Protein 3F5D (pdb70)

Foldseek 3Di:
DFEEEEEAEAQWAPPQAPVQQVLACVDPPYHYFYEYCDQWHAHVVGDIDRHDYYQVGDDPDGAEYETGGDPLVDPDPSVCCVVVVCVVVVHQYEYEASRVVNCQLQLNQQEFEWEYADCVVCVPRPNRHHPHDHDPDQWDDGRRYIYGYPVCSPVSSLVSCCCVVDDNVVSVLPVPPDDVVSCVVPVD

Organism: Bacillus subtilis (strain 168) (NCBI:txid224308)

Radius of gyration: 16.34 Å; Cα contacts (8 Å, |Δi|>4): 369; chains: 1; bounding box: 40×41×41 Å

Solvent-accessible surface area: 9903 Å² total

B-factor: mean 30.41, std 8.9, range [12.96, 65.8]

Structure (mmCIF, N/CA/C/O backbone):
data_3F5D
#
_entry.id   3F5D
#
_cell.length_a   75.597
_cell.length_b   72.500
_cell.length_c   47.560
_cell.angle_alpha   90.00
_cell.angle_beta   124.41
_cell.angle_gamma   90.00
#
_symmetry.space_group_name_H-M   'C 1 2 1'
#
loop_
_entity.id
_entity.type
_entity.pdbx_description
1 polymer 'protein YdeA'
2 water water
#
loop_
_atom_site.group_PDB
_atom_site.id
_atom_site.type_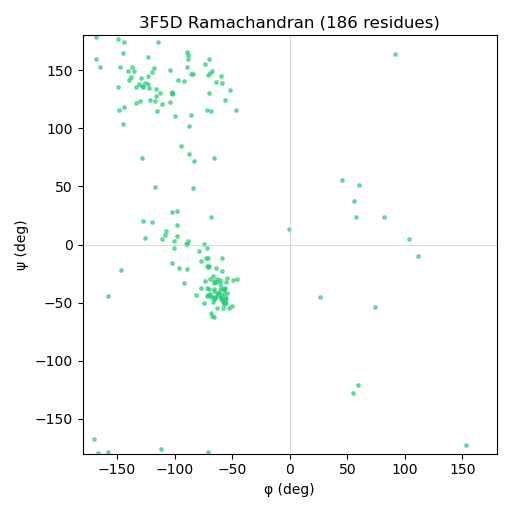symbol
_atom_site.label_atom_id
_atom_site.label_alt_id
_atom_site.label_comp_id
_atom_site.label_asym_id
_atom_site.label_entity_id
_atom_site.label_seq_id
_atom_site.pdbx_PDB_ins_code
_atom_site.Cartn_x
_atom_site.Cartn_y
_atom_site.Cartn_z
_atom_site.occupancy
_atom_site.B_iso_or_equiv
_atom_site.auth_seq_id
_atom_site.auth_comp_id
_atom_site.auth_asym_id
_atom_site.auth_atom_id
_atom_site.pdbx_PDB_model_num
ATOM 1 N N . LEU A 1 3 ? 15.295 18.538 19.338 1.00 42.22 3 LEU A N 1
ATOM 2 C CA . LEU A 1 3 ? 14.419 18.658 18.134 1.00 41.45 3 LEU A CA 1
ATOM 3 C C . LEU A 1 3 ? 15.260 18.461 16.877 1.00 40.33 3 LEU A C 1
ATOM 4 O O . LEU A 1 3 ? 16.373 18.977 16.758 1.00 41.01 3 LEU A O 1
ATOM 9 N N . LYS A 1 4 ? 14.711 17.699 15.946 1.00 37.63 4 LYS A N 1
ATOM 10 C CA . LYS A 1 4 ? 15.381 17.408 14.704 1.00 34.19 4 LYS A CA 1
ATOM 11 C C . LYS A 1 4 ? 14.530 17.917 13.539 1.00 33.05 4 LYS A C 1
ATOM 12 O O . LYS A 1 4 ? 13.299 17.942 13.622 1.00 31.36 4 LYS A O 1
ATOM 18 N N . LYS A 1 5 ? 15.185 18.335 12.462 1.00 31.36 5 LYS A N 1
ATOM 19 C CA . LYS A 1 5 ? 14.470 18.880 11.317 1.00 31.32 5 LYS A CA 1
ATOM 20 C C . LYS A 1 5 ? 14.595 18.091 10.028 1.00 29.90 5 LYS A C 1
ATOM 21 O O . LYS A 1 5 ? 15.689 17.695 9.630 1.00 30.69 5 LYS A O 1
ATOM 27 N N . ALA A 1 6 ? 13.462 17.885 9.367 1.00 27.76 6 ALA A N 1
ATOM 28 C CA . ALA A 1 6 ? 13.448 17.184 8.098 1.00 25.88 6 ALA A CA 1
ATOM 29 C C . ALA A 1 6 ? 12.952 18.169 7.048 1.00 24.54 6 ALA A C 1
ATOM 30 O O . ALA A 1 6 ? 11.878 18.751 7.189 1.00 25.40 6 ALA A O 1
ATOM 32 N N . LEU A 1 7 ? 13.752 18.372 6.011 1.00 24.35 7 LEU A N 1
ATOM 33 C CA . LEU A 1 7 ? 13.378 19.271 4.929 1.00 23.98 7 LEU A CA 1
ATOM 34 C C . LEU A 1 7 ? 12.952 18.460 3.708 1.00 23.22 7 LEU A C 1
ATOM 35 O O . LEU A 1 7 ? 13.718 17.631 3.214 1.00 21.03 7 LEU A O 1
ATOM 40 N N . PHE A 1 8 ? 11.725 18.694 3.236 1.00 22.59 8 PHE A N 1
ATOM 41 C CA . PHE A 1 8 ? 11.213 17.997 2.060 1.00 21.55 8 PHE A CA 1
ATOM 42 C C . PHE A 1 8 ? 11.337 18.902 0.847 1.00 20.91 8 PHE A C 1
ATOM 43 O O . PHE A 1 8 ? 10.646 19.922 0.732 1.00 21.49 8 PHE A O 1
ATOM 51 N N . LEU A 1 9 ? 12.230 18.527 -0.054 1.00 20.21 9 LEU A N 1
ATOM 52 C CA . LEU A 1 9 ? 12.466 19.293 -1.261 1.00 20.99 9 LEU A CA 1
ATOM 53 C C . LEU A 1 9 ? 11.466 18.866 -2.315 1.00 22.27 9 LEU A C 1
ATOM 54 O O . LEU A 1 9 ? 11.492 17.737 -2.805 1.00 21.15 9 LEU A O 1
ATOM 59 N N . ILE A 1 10 ? 10.559 19.777 -2.630 1.00 21.81 10 ILE A N 1
ATOM 60 C CA . ILE A 1 10 ? 9.532 19.543 -3.628 1.00 20.22 10 ILE A CA 1
ATOM 61 C C . ILE A 1 10 ? 9.636 20.618 -4.706 1.00 20.38 10 ILE A C 1
ATOM 62 O O . ILE A 1 10 ? 9.888 21.787 -4.409 1.00 21.47 10 ILE A O 1
ATOM 67 N N . LEU A 1 11 ? 9.486 20.197 -5.955 1.00 20.12 11 LEU A N 1
ATOM 68 C CA . LEU A 1 11 ? 9.523 21.095 -7.096 1.00 20.25 11 LEU A CA 1
ATOM 69 C C . LEU A 1 11 ? 8.127 21.064 -7.694 1.00 20.61 11 LEU A C 1
ATOM 70 O O . LEU A 1 11 ? 7.291 20.275 -7.264 1.00 20.55 11 LEU A O 1
ATOM 75 N N . ASP A 1 12 ? 7.871 21.905 -8.688 1.00 21.22 12 ASP A N 1
ATOM 76 C CA . ASP A 1 12 ? 6.547 21.950 -9.296 1.00 23.39 12 ASP A CA 1
ATOM 77 C C . ASP A 1 12 ? 6.169 20.594 -9.899 1.00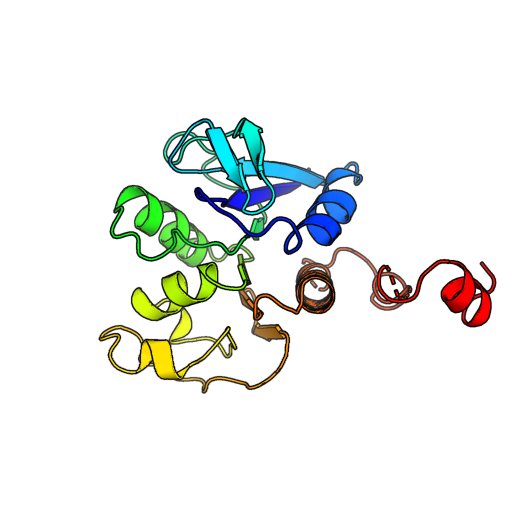 21.37 12 ASP A C 1
ATOM 78 O O . ASP A 1 12 ? 7.023 19.890 -10.417 1.00 21.96 12 ASP A O 1
ATOM 83 N N . GLN A 1 13 ? 4.889 20.241 -9.833 1.00 21.66 13 GLN A N 1
ATOM 84 C CA . GLN A 1 13 ? 4.394 18.952 -10.348 1.00 22.08 13 GLN A CA 1
ATOM 85 C C . GLN A 1 13 ? 5.075 17.784 -9.620 1.00 22.00 13 GLN A C 1
ATOM 86 O O . GLN A 1 13 ? 5.606 16.872 -10.245 1.00 22.46 13 GLN A O 1
ATOM 92 N N . TYR A 1 14 ? 5.048 17.822 -8.290 1.00 22.32 14 TYR A N 1
ATOM 93 C CA . TYR A 1 14 ? 5.668 16.783 -7.475 1.00 19.55 14 TYR A CA 1
ATOM 94 C C . TYR A 1 14 ? 4.668 15.664 -7.199 1.00 20.14 14 TYR A C 1
ATOM 95 O O . TYR A 1 14 ? 3.458 15.894 -7.187 1.00 17.24 14 TYR A O 1
ATOM 104 N N . ALA A 1 15 ? 5.178 14.454 -6.983 1.00 20.35 15 ALA A N 1
ATOM 105 C CA . ALA A 1 15 ? 4.324 13.300 -6.722 1.00 18.55 15 ALA A CA 1
ATOM 106 C C . ALA A 1 15 ? 3.692 13.364 -5.337 1.00 20.15 15 ALA A C 1
ATOM 107 O O . ALA A 1 15 ? 4.393 13.304 -4.313 1.00 19.85 15 ALA A O 1
ATOM 109 N N . ASP A 1 16 ? 2.364 13.466 -5.326 1.00 17.62 16 ASP A N 1
ATOM 110 C CA . ASP A 1 16 ? 1.565 13.557 -4.108 1.00 19.65 16 ASP A CA 1
ATOM 111 C C . ASP A 1 16 ? 1.779 12.401 -3.126 1.00 20.55 16 ASP A C 1
ATOM 112 O O . ASP A 1 16 ? 1.927 12.605 -1.919 1.00 20.72 16 ASP A O 1
ATOM 117 N N . TRP A 1 17 ? 1.783 11.187 -3.666 1.00 20.38 17 TRP A N 1
ATOM 118 C CA . TRP A 1 17 ? 1.878 9.959 -2.883 1.00 19.15 17 TRP A CA 1
ATOM 119 C C . TRP A 1 17 ? 3.218 9.520 -2.303 1.00 19.30 17 TRP A C 1
ATOM 120 O O . TRP A 1 17 ? 3.248 8.650 -1.433 1.00 20.11 17 TRP A O 1
ATOM 131 N N . GLU A 1 18 ? 4.316 10.101 -2.759 1.00 18.93 18 GLU A N 1
ATOM 132 C CA . GLU A 1 18 ? 5.612 9.632 -2.300 1.00 19.40 18 GLU A CA 1
ATOM 133 C C . GLU A 1 18 ? 6.066 9.911 -0.874 1.00 21.48 18 GLU A C 1
ATOM 134 O O . GLU A 1 18 ? 6.577 9.006 -0.220 1.00 20.61 18 GLU A O 1
ATOM 140 N N . GLY A 1 19 ? 5.863 11.125 -0.366 1.00 21.33 19 GLY A N 1
ATOM 141 C CA . GLY A 1 19 ? 6.327 11.408 0.983 1.00 18.95 19 GLY A CA 1
ATOM 142 C C . GLY A 1 19 ? 5.318 11.543 2.105 1.00 18.24 19 GLY A C 1
ATOM 143 O O . GLY A 1 19 ? 5.679 11.966 3.204 1.00 19.34 19 GLY A O 1
ATOM 144 N N . VAL A 1 20 ? 4.070 11.165 1.858 1.00 18.43 20 VAL A N 1
ATOM 145 C CA . VAL A 1 20 ? 3.022 11.303 2.864 1.00 18.15 20 VAL A CA 1
ATOM 146 C C . VAL A 1 20 ? 3.161 10.453 4.129 1.00 16.66 20 VAL A C 1
ATOM 147 O O . VAL A 1 20 ? 2.745 10.872 5.204 1.00 15.13 20 VAL A O 1
ATOM 151 N N . TYR A 1 21 ? 3.719 9.254 3.999 1.00 18.24 21 TYR A N 1
ATOM 152 C CA . TYR A 1 21 ? 3.872 8.387 5.157 1.00 19.80 21 TYR A CA 1
ATOM 153 C C . TYR A 1 21 ? 5.034 8.828 6.028 1.00 19.90 21 TYR A C 1
ATOM 154 O O . TYR A 1 21 ? 4.962 8.773 7.253 1.00 21.74 21 TYR A O 1
ATOM 163 N N . LEU A 1 22 ? 6.101 9.280 5.388 1.00 19.88 22 LEU A N 1
ATOM 164 C CA . LEU A 1 22 ? 7.266 9.735 6.127 1.00 20.46 22 LEU A CA 1
ATOM 165 C C . LEU A 1 22 ? 6.959 11.061 6.809 1.00 20.46 22 LEU A C 1
ATOM 166 O O . LEU A 1 22 ? 7.278 11.258 7.986 1.00 21.66 22 LEU A O 1
ATOM 171 N N . ALA A 1 23 ? 6.318 11.969 6.078 1.00 18.38 23 ALA A N 1
ATOM 172 C CA . ALA A 1 23 ? 5.993 13.274 6.639 1.00 17.30 23 ALA A CA 1
ATOM 173 C C . ALA A 1 23 ? 5.103 13.193 7.872 1.00 18.77 23 ALA A C 1
ATOM 174 O O . ALA A 1 23 ? 5.368 13.857 8.868 1.00 18.04 23 ALA A O 1
ATOM 176 N N . SER A 1 24 ? 4.047 12.387 7.820 1.00 19.56 24 SER A N 1
ATOM 177 C CA . SER A 1 24 ? 3.170 12.273 8.974 1.00 21.58 24 SER A CA 1
ATOM 178 C C . SER A 1 24 ? 3.854 11.563 10.144 1.00 23.01 24 SER A C 1
ATOM 179 O O . SER A 1 24 ? 3.720 11.993 11.281 1.00 22.00 24 SER A O 1
ATOM 182 N N . ALA A 1 25 ? 4.579 10.484 9.870 1.00 23.39 25 ALA A N 1
ATOM 183 C CA . ALA A 1 25 ? 5.271 9.754 10.928 1.00 23.13 25 ALA A CA 1
ATOM 184 C C . ALA A 1 25 ? 6.212 10.693 11.684 1.00 24.38 25 ALA A C 1
ATOM 185 O O . ALA A 1 25 ? 6.198 10.757 12.921 1.00 23.79 25 ALA A O 1
ATOM 187 N N . LEU A 1 26 ? 7.015 11.434 10.933 1.00 23.70 26 LEU A N 1
ATOM 188 C CA . LEU A 1 26 ? 7.964 12.364 11.523 1.00 24.41 26 LEU A CA 1
ATOM 189 C C . LEU A 1 26 ? 7.321 13.565 12.209 1.00 25.86 26 LEU A C 1
ATOM 190 O O . LEU A 1 26 ? 7.495 13.773 13.413 1.00 26.49 26 LEU A O 1
ATOM 195 N N . ASN A 1 27 ? 6.555 14.346 11.463 1.00 23.95 27 ASN A N 1
ATOM 196 C CA . ASN A 1 27 ? 5.971 15.537 12.050 1.00 26.09 27 ASN A CA 1
ATOM 197 C C . ASN A 1 27 ? 5.147 15.338 13.318 1.00 27.70 27 ASN A C 1
ATOM 198 O O . ASN A 1 27 ? 5.065 16.246 14.142 1.00 25.51 27 ASN A O 1
ATOM 203 N N . GLN A 1 28 ? 4.528 14.174 13.481 1.00 28.12 28 GLN A N 1
ATOM 204 C CA . GLN A 1 28 ? 3.736 13.937 14.680 1.00 30.52 28 GLN A CA 1
ATOM 205 C C . GLN A 1 28 ? 4.606 13.785 15.927 1.00 31.30 28 GLN A C 1
ATOM 206 O O . GLN A 1 28 ? 4.125 13.924 17.047 1.00 31.74 28 GLN A O 1
ATOM 212 N N . ARG A 1 29 ? 5.882 13.487 15.723 1.00 32.80 29 ARG A N 1
ATOM 213 C CA . ARG A 1 29 ? 6.828 13.342 16.824 1.00 35.31 29 ARG A CA 1
ATOM 214 C C . ARG A 1 29 ? 7.121 14.701 17.432 1.00 35.86 29 ARG A C 1
ATOM 215 O O . ARG A 1 29 ? 7.162 15.701 16.722 1.00 35.28 29 ARG A O 1
ATOM 223 N N . GLU A 1 30 ? 7.344 14.722 18.743 1.00 37.34 30 GLU A N 1
ATOM 224 C CA . GLU A 1 30 ? 7.655 15.953 19.459 1.00 37.03 30 GLU A CA 1
ATOM 225 C C . GLU A 1 30 ? 9.083 16.362 19.116 1.00 34.99 30 GLU A C 1
ATOM 226 O O . GLU A 1 30 ? 9.407 17.549 19.063 1.00 35.99 30 GLU A O 1
ATOM 232 N N . ASP A 1 31 ? 9.926 15.361 18.864 1.00 34.51 31 ASP A N 1
ATOM 233 C CA . ASP A 1 31 ? 11.338 15.572 18.543 1.00 32.58 31 ASP A CA 1
ATOM 234 C C . ASP A 1 31 ? 11.650 15.777 17.053 1.00 30.98 31 ASP A C 1
ATOM 235 O O . ASP A 1 31 ? 12.816 15.903 16.684 1.00 29.44 31 ASP A O 1
ATOM 240 N N . TRP A 1 32 ? 10.624 15.801 16.203 1.00 27.88 32 TRP A N 1
ATOM 241 C CA . TRP A 1 32 ? 10.838 16.013 14.772 1.00 28.05 32 TRP A CA 1
ATOM 242 C C . TRP A 1 32 ? 9.955 17.099 14.200 1.00 27.66 32 TRP A C 1
ATOM 243 O O . TRP A 1 32 ? 8.792 17.242 14.582 1.00 26.88 32 TRP A O 1
ATOM 254 N N . SER A 1 33 ? 10.518 17.852 13.261 1.00 26.41 33 SER A N 1
ATOM 255 C CA . SER A 1 33 ? 9.788 18.908 12.577 1.00 26.58 33 SER A CA 1
ATOM 256 C C . SER A 1 33 ? 9.944 18.705 11.080 1.00 24.63 33 SER A C 1
ATOM 257 O O . SER A 1 33 ? 11.035 18.411 10.599 1.00 23.58 33 SER A O 1
ATOM 260 N N . VAL A 1 34 ? 8.849 18.862 10.350 1.00 22.64 34 VAL A N 1
ATOM 261 C CA . VAL A 1 34 ? 8.877 18.718 8.908 1.00 21.93 34 VAL A CA 1
ATOM 262 C C . VAL A 1 34 ? 8.610 20.070 8.257 1.00 21.26 34 VAL A C 1
ATOM 263 O O . VAL A 1 34 ? 7.665 20.757 8.611 1.00 20.13 34 VAL A O 1
ATOM 267 N N . HIS A 1 35 ? 9.466 20.442 7.313 1.00 22.83 35 HIS A N 1
ATOM 268 C CA . HIS A 1 35 ? 9.320 21.699 6.588 1.00 25.12 35 HIS A CA 1
ATOM 269 C C . HIS A 1 35 ? 9.591 21.430 5.121 1.00 23.86 35 HIS A C 1
ATOM 270 O O . HIS A 1 35 ? 10.327 20.502 4.779 1.00 24.02 35 HIS A O 1
ATOM 277 N N . THR A 1 36 ? 8.994 22.242 4.257 1.00 23.53 36 THR A N 1
ATOM 278 C CA . THR A 1 36 ? 9.192 22.092 2.823 1.00 22.25 36 THR A CA 1
ATOM 279 C C . THR A 1 36 ? 10.135 23.170 2.294 1.00 22.94 36 THR A C 1
ATOM 280 O O . THR A 1 36 ? 10.200 24.276 2.831 1.00 25.37 36 THR A O 1
ATOM 284 N N . VAL A 1 37 ? 10.869 22.834 1.242 1.00 22.51 37 VAL A N 1
ATOM 285 C CA . VAL A 1 37 ? 11.815 23.753 0.634 1.00 22.84 37 VAL A CA 1
ATOM 286 C C . VAL A 1 37 ? 11.711 23.587 -0.879 1.00 24.04 37 VAL A C 1
ATOM 287 O O . VAL A 1 37 ? 11.522 22.481 -1.385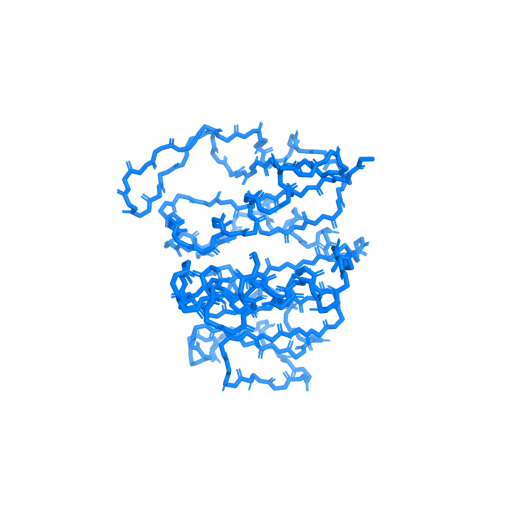 1.00 23.93 37 VAL A O 1
ATOM 291 N N . SER A 1 38 ? 11.806 24.692 -1.602 1.00 23.66 38 SER A N 1
ATOM 292 C CA . SER A 1 38 ? 11.689 24.639 -3.047 1.00 24.28 38 SER A CA 1
ATOM 293 C C . SER A 1 38 ? 12.344 25.864 -3.665 1.00 24.34 38 SER A C 1
ATOM 294 O O . SER A 1 38 ? 12.914 26.695 -2.958 1.00 20.97 38 SER A O 1
ATOM 297 N N . LEU A 1 39 ? 12.282 25.960 -4.989 1.00 26.59 39 LEU A N 1
ATOM 298 C CA . LEU A 1 39 ? 12.844 27.107 -5.695 1.00 26.05 39 LEU A CA 1
ATOM 299 C C . LEU A 1 39 ? 11.752 28.178 -5.789 1.00 27.43 39 LEU A C 1
ATOM 300 O O . LEU A 1 39 ? 12.036 29.364 -5.969 1.00 29.28 39 LEU A O 1
ATOM 305 N N . ASP A 1 40 ? 10.501 27.745 -5.649 1.00 26.78 40 ASP A N 1
ATOM 306 C CA . ASP A 1 40 ? 9.353 28.632 -5.725 1.00 27.00 40 ASP A CA 1
ATOM 307 C C . ASP A 1 40 ? 8.578 28.645 -4.413 1.00 26.62 40 ASP A C 1
ATOM 308 O O . ASP A 1 40 ? 8.577 27.663 -3.685 1.00 26.87 40 ASP A O 1
ATOM 313 N N . PRO A 1 41 ? 7.892 29.761 -4.106 1.00 27.29 41 PRO A N 1
ATOM 314 C CA . PRO A 1 41 ? 7.109 29.877 -2.869 1.00 26.65 41 PRO A CA 1
ATOM 315 C C . PRO A 1 41 ? 5.827 29.039 -2.872 1.00 26.08 41 PRO A C 1
ATOM 316 O O . PRO A 1 41 ? 5.253 28.774 -1.820 1.00 24.37 41 PRO A O 1
ATOM 320 N N . ILE A 1 42 ? 5.386 28.632 -4.058 1.00 26.28 42 ILE A N 1
ATOM 321 C CA . ILE A 1 42 ? 4.175 27.833 -4.202 1.00 26.65 42 ILE A CA 1
ATOM 322 C C . ILE A 1 42 ? 4.328 26.813 -5.331 1.00 27.02 42 ILE A C 1
ATOM 323 O O . ILE A 1 42 ? 4.543 27.178 -6.490 1.00 27.55 42 ILE A O 1
ATOM 328 N N . VAL A 1 43 ? 4.245 25.530 -4.993 1.00 25.83 43 VAL A N 1
ATOM 329 C CA . VAL A 1 43 ? 4.367 24.498 -6.012 1.00 25.59 43 VAL A CA 1
ATOM 330 C C . VAL A 1 43 ? 3.157 23.594 -6.031 1.00 23.46 43 VAL A C 1
ATOM 331 O O . VAL A 1 43 ? 2.554 23.311 -4.995 1.00 22.50 43 VAL A O 1
ATOM 335 N N . SER A 1 44 ? 2.806 23.152 -7.231 1.00 22.13 44 SER A N 1
ATOM 336 C CA . SER A 1 44 ? 1.662 22.287 -7.419 1.00 22.45 44 SER A CA 1
ATOM 337 C C . SER A 1 44 ? 2.080 20.834 -7.483 1.00 21.83 44 SER A C 1
ATOM 338 O O . SER A 1 44 ? 3.131 20.499 -8.033 1.00 22.65 44 SER A O 1
ATOM 341 N N . SER A 1 45 ? 1.258 19.978 -6.892 1.00 21.58 45 SER A N 1
ATOM 342 C CA . SER A 1 45 ? 1.510 18.550 -6.913 1.00 21.64 45 SER A CA 1
ATOM 343 C C . SER A 1 45 ? 0.838 18.074 -8.190 1.00 20.63 45 SER A C 1
ATOM 344 O O . SER A 1 45 ? 0.003 18.783 -8.756 1.00 18.76 45 SER A O 1
ATOM 347 N N . ILE A 1 46 ? 1.194 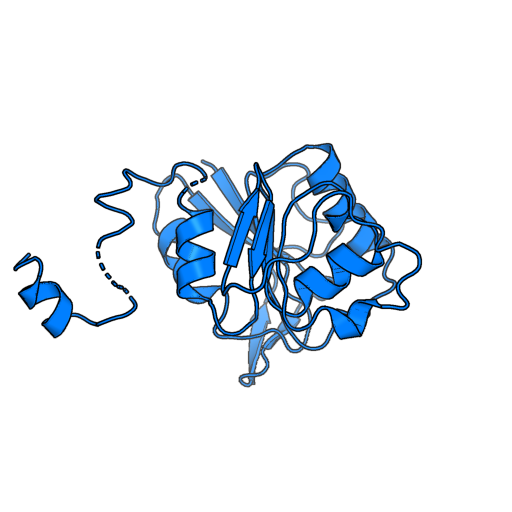16.878 -8.637 1.00 20.94 46 ILE A N 1
ATOM 348 C CA . ILE A 1 46 ? 0.603 16.306 -9.840 1.00 20.62 46 ILE A CA 1
ATOM 349 C C . ILE A 1 46 ? -0.898 16.165 -9.615 1.00 21.35 46 ILE A C 1
ATOM 350 O O . ILE A 1 46 ? -1.696 16.271 -10.550 1.00 21.21 46 ILE A O 1
ATOM 355 N N . GLY A 1 47 ? -1.266 15.945 -8.354 1.00 20.38 47 GLY A N 1
ATOM 356 C CA . GLY A 1 47 ? -2.656 15.778 -7.977 1.00 19.56 47 GLY A CA 1
ATOM 357 C C . GLY A 1 47 ? -3.501 17.040 -8.001 1.00 20.70 47 GLY A C 1
ATOM 358 O O . GLY A 1 47 ? -4.718 16.965 -7.893 1.00 19.77 47 GLY A O 1
ATOM 359 N N . GLY A 1 48 ? -2.865 18.199 -8.134 1.00 21.82 48 GLY A N 1
ATOM 360 C CA . GLY A 1 48 ? -3.616 19.444 -8.185 1.00 22.11 48 GLY A CA 1
ATOM 361 C C . GLY A 1 48 ? -3.582 20.259 -6.907 1.00 24.15 48 GLY A C 1
ATOM 362 O O . GLY A 1 48 ? -4.261 21.283 -6.800 1.00 20.65 48 GLY A O 1
ATOM 363 N N . PHE A 1 49 ? -2.805 19.811 -5.925 1.00 22.71 49 PHE A N 1
ATOM 364 C CA . PHE A 1 49 ? -2.712 20.553 -4.675 1.00 24.60 49 PHE A CA 1
ATOM 365 C C . PHE A 1 49 ? -1.643 21.626 -4.801 1.00 23.68 49 PHE A C 1
ATOM 366 O O . PHE A 1 49 ? -0.649 21.440 -5.491 1.00 25.68 49 PHE A O 1
ATOM 374 N N . LYS A 1 50 ? -1.855 22.754 -4.138 1.00 25.28 50 LYS A N 1
ATOM 375 C CA . LYS A 1 50 ? -0.879 23.832 -4.167 1.00 24.40 50 LYS A CA 1
ATOM 376 C C . LYS A 1 50 ? -0.286 23.914 -2.771 1.00 24.16 50 LYS A C 1
ATOM 377 O O . LYS A 1 50 ? -1.008 24.101 -1.790 1.00 23.98 50 LYS A O 1
ATOM 383 N N . THR A 1 51 ? 1.027 23.743 -2.685 1.00 24.07 51 THR A N 1
ATOM 384 C CA . THR A 1 51 ? 1.716 23.785 -1.404 1.00 24.77 51 THR A CA 1
ATOM 385 C C . THR A 1 51 ? 2.434 25.114 -1.189 1.00 25.41 51 THR A C 1
ATOM 386 O O . THR A 1 51 ? 3.171 25.579 -2.056 1.00 26.63 51 THR A O 1
ATOM 390 N N . SER A 1 52 ? 2.196 25.727 -0.034 1.00 25.74 52 SER A N 1
ATOM 391 C CA . SER A 1 52 ? 2.844 26.983 0.319 1.00 24.90 52 SER A CA 1
ATOM 392 C C . SER A 1 52 ? 4.154 26.569 0.990 1.00 24.77 52 SER A C 1
ATOM 393 O O . SER A 1 52 ? 4.163 26.155 2.143 1.00 25.03 52 SER A O 1
ATOM 396 N N . VAL A 1 53 ? 5.253 26.669 0.253 1.00 24.63 53 VAL A N 1
ATOM 397 C CA . VAL A 1 53 ? 6.566 26.266 0.740 1.00 25.57 53 VAL A CA 1
ATOM 398 C C . VAL A 1 53 ? 7.089 27.075 1.936 1.00 25.57 53 VAL A C 1
ATOM 399 O O . VAL A 1 53 ? 6.914 28.288 2.007 1.00 21.39 53 VAL A O 1
ATOM 403 N N . ASP A 1 54 ? 7.723 26.390 2.885 1.00 28.09 54 ASP A N 1
ATOM 404 C CA . ASP A 1 54 ? 8.268 27.061 4.068 1.00 27.89 54 ASP A CA 1
ATOM 405 C C . ASP A 1 54 ? 9.540 27.840 3.743 1.00 27.60 54 ASP A C 1
ATOM 406 O O . ASP A 1 54 ? 9.653 29.016 4.080 1.00 30.06 54 ASP A O 1
ATOM 411 N N . TYR A 1 55 ? 10.484 27.188 3.074 1.00 27.33 55 TYR A N 1
ATOM 412 C CA . TYR A 1 55 ? 11.757 27.814 2.730 1.00 27.74 55 TYR A CA 1
ATOM 413 C C . TYR A 1 55 ? 12.084 27.840 1.231 1.00 28.98 55 TYR A C 1
ATOM 414 O O . TYR A 1 55 ? 11.913 26.844 0.537 1.00 28.39 55 TYR A O 1
ATOM 423 N N . ILE A 1 56 ? 12.552 28.983 0.739 1.00 28.31 56 ILE A N 1
ATOM 424 C CA . ILE A 1 56 ? 12.973 29.086 -0.653 1.00 30.40 56 ILE A CA 1
ATOM 425 C C . ILE A 1 56 ? 14.460 28.762 -0.549 1.00 30.83 56 ILE A C 1
ATOM 426 O O . ILE A 1 56 ? 15.113 29.175 0.414 1.00 31.27 56 ILE A O 1
ATOM 431 N N . ILE A 1 57 ? 14.997 28.017 -1.509 1.00 31.75 57 ILE A N 1
ATOM 432 C CA . ILE A 1 57 ? 16.408 27.659 -1.457 1.00 33.17 57 ILE A CA 1
ATOM 433 C C . ILE A 1 57 ? 17.255 28.924 -1.359 1.00 35.13 57 ILE A C 1
ATOM 434 O O . ILE A 1 57 ? 17.155 29.824 -2.192 1.00 36.18 57 ILE A O 1
ATOM 439 N N . GLY A 1 58 ? 18.080 28.980 -0.321 1.00 35.11 58 GLY A N 1
ATOM 440 C CA . GLY A 1 58 ? 18.913 30.142 -0.082 1.00 34.93 58 GLY A CA 1
ATOM 441 C C . GLY A 1 58 ? 18.413 30.830 1.175 1.00 34.67 58 GLY A C 1
ATOM 442 O O . GLY A 1 58 ? 19.060 31.735 1.711 1.00 35.50 58 GLY A O 1
ATOM 443 N N . LEU A 1 59 ? 17.250 30.383 1.646 1.00 32.90 59 LEU A N 1
ATOM 444 C CA . LEU A 1 59 ? 16.620 30.930 2.838 1.00 31.47 59 LEU A CA 1
ATOM 445 C C . LEU A 1 59 ? 16.296 29.844 3.864 1.00 31.67 59 LEU A C 1
ATOM 446 O O . LEU A 1 59 ? 15.666 30.118 4.887 1.00 31.08 59 LEU A O 1
ATOM 451 N N . GLU A 1 60 ? 16.718 28.613 3.590 1.00 32.73 60 GLU A N 1
ATOM 452 C CA . GLU A 1 60 ? 16.458 27.503 4.505 1.00 34.20 60 GLU A CA 1
ATOM 453 C C . GLU A 1 60 ? 17.578 27.390 5.540 1.00 35.00 60 GLU A C 1
ATOM 454 O O . GLU A 1 60 ? 18.675 27.900 5.330 1.00 33.94 60 GLU A O 1
ATOM 460 N N . PRO A 1 61 ? 17.310 26.730 6.676 1.00 36.83 61 PRO A N 1
ATOM 461 C CA . PRO A 1 61 ? 18.355 26.595 7.697 1.00 38.29 61 PRO A CA 1
ATOM 462 C C . PRO A 1 61 ? 19.595 25.889 7.163 1.00 38.47 61 PRO A C 1
ATOM 463 O O . PRO A 1 61 ? 19.500 24.915 6.418 1.00 38.25 61 PRO A O 1
ATOM 467 N N . ALA A 1 62 ? 20.758 26.403 7.548 1.00 39.38 62 ALA A N 1
ATOM 468 C CA . ALA A 1 62 ? 22.037 25.859 7.112 1.00 40.97 62 ALA A CA 1
ATOM 469 C C . ALA A 1 62 ? 22.192 24.386 7.458 1.00 40.19 62 ALA A C 1
ATOM 470 O O . ALA A 1 62 ? 22.760 23.618 6.681 1.00 41.67 62 ALA A O 1
ATOM 472 N N . ASN A 1 63 ? 21.701 23.987 8.624 1.00 38.50 63 ASN A N 1
ATOM 473 C CA . ASN A 1 63 ? 21.808 22.590 9.014 1.00 38.69 63 ASN A CA 1
ATOM 474 C C . ASN A 1 63 ? 20.522 22.003 9.573 1.00 36.41 63 ASN A C 1
ATOM 475 O O . ASN A 1 63 ? 19.824 22.612 10.383 1.00 36.63 63 ASN A O 1
ATOM 480 N N . PHE A 1 64 ? 20.223 20.802 9.100 1.00 33.77 64 PHE A N 1
ATOM 481 C CA . PHE A 1 64 ? 19.037 20.066 9.486 1.00 30.32 64 PHE A CA 1
ATOM 482 C C . PHE A 1 64 ? 19.433 18.597 9.525 1.00 28.61 64 PHE A C 1
ATOM 483 O O . PHE A 1 64 ? 20.545 18.240 9.141 1.00 28.23 64 PHE A O 1
ATOM 491 N N . ASN A 1 65 ? 18.522 17.747 9.968 1.00 27.66 65 ASN A N 1
ATOM 492 C CA . ASN A 1 65 ? 18.814 16.332 10.140 1.00 26.44 65 ASN A CA 1
ATOM 493 C C . ASN A 1 65 ? 18.446 15.361 9.029 1.00 24.32 65 ASN A C 1
ATOM 494 O O . ASN A 1 65 ? 18.987 14.258 8.971 1.00 23.98 65 ASN A O 1
ATOM 499 N N . LEU A 1 66 ? 17.533 15.757 8.153 1.00 21.68 66 LEU A N 1
ATOM 500 C CA . LEU A 1 66 ? 17.131 14.888 7.056 1.00 21.74 66 LEU A CA 1
ATOM 501 C C . LEU A 1 66 ? 16.722 15.675 5.819 1.00 19.80 66 LEU A C 1
ATOM 502 O O . LEU A 1 66 ? 16.002 16.670 5.918 1.00 20.61 66 LEU A O 1
ATOM 507 N N . LEU A 1 67 ? 17.197 15.229 4.661 1.00 21.15 67 LEU A N 1
ATOM 508 C CA . LEU A 1 67 ? 16.835 15.855 3.393 1.00 21.01 67 LEU A CA 1
ATOM 509 C C . LEU A 1 67 ? 16.051 14.835 2.578 1.00 20.38 67 LEU A C 1
ATOM 510 O O . LEU A 1 67 ? 16.589 13.807 2.182 1.00 20.18 67 LEU A O 1
ATOM 515 N N . VAL A 1 68 ? 14.781 15.134 2.333 1.00 20.11 68 VAL A N 1
ATOM 516 C CA . VAL A 1 68 ? 13.925 14.257 1.560 1.00 19.83 68 VAL A CA 1
ATOM 517 C C . VAL A 1 68 ? 13.599 14.950 0.239 1.00 20.83 68 VAL A C 1
ATOM 518 O O . VAL A 1 68 ? 12.917 15.974 0.210 1.00 22.48 68 VAL A O 1
ATOM 530 N N . ILE A 1 70 ? 11.611 14.674 -2.926 1.00 21.35 70 ILE A N 1
ATOM 531 C CA . ILE A 1 70 ? 10.509 13.937 -3.521 1.00 21.56 70 ILE A CA 1
ATOM 532 C C . ILE A 1 70 ? 10.441 14.095 -5.034 1.00 22.09 70 ILE A C 1
ATOM 533 O O . ILE A 1 70 ? 10.899 15.093 -5.587 1.00 20.64 70 ILE A O 1
ATOM 538 N N . GLY A 1 71 ? 9.880 13.082 -5.689 1.00 21.44 71 GLY A N 1
ATOM 539 C CA . GLY A 1 71 ? 9.780 13.069 -7.137 1.00 23.79 71 GLY A CA 1
ATOM 540 C C . GLY A 1 71 ? 8.795 14.030 -7.771 1.00 24.48 71 GLY A C 1
ATOM 541 O O . GLY A 1 71 ? 8.134 14.812 -7.085 1.00 23.62 71 GLY A O 1
ATOM 542 N N . GLY A 1 72 ? 8.713 13.956 -9.097 1.00 23.72 72 GLY A N 1
ATOM 543 C CA . GLY A 1 72 ? 7.836 14.822 -9.863 1.00 26.21 72 GLY A CA 1
ATOM 544 C C . GLY A 1 72 ? 8.376 15.011 -11.273 1.00 26.79 72 GLY A C 1
ATOM 545 O O . GLY A 1 72 ? 9.366 14.386 -11.658 1.00 26.49 72 GLY A O 1
ATOM 546 N N . ASP A 1 73 ? 7.747 15.902 -12.031 1.00 28.94 73 ASP A N 1
ATOM 547 C CA . ASP A 1 73 ? 8.141 16.153 -13.408 1.00 30.50 73 ASP A CA 1
ATOM 548 C C . ASP A 1 73 ? 9.046 17.357 -13.656 1.00 31.96 73 ASP A C 1
ATOM 549 O O . ASP A 1 73 ? 9.171 17.798 -14.800 1.00 35.29 73 ASP A O 1
ATOM 554 N N . SER A 1 74 ? 9.689 17.887 -12.619 1.00 30.06 74 SER A N 1
ATOM 555 C CA . SER A 1 74 ? 10.545 19.063 -12.802 1.00 28.68 74 SER A CA 1
ATOM 556 C C . SER A 1 74 ? 12.013 18.876 -12.439 1.00 28.89 74 SER A C 1
ATOM 557 O O . SER A 1 74 ? 12.729 19.860 -12.232 1.00 30.30 74 SER A O 1
ATOM 560 N N . TRP A 1 75 ? 12.481 17.635 -12.375 1.00 28.31 75 TRP A N 1
ATOM 561 C CA . TRP A 1 75 ? 13.860 17.422 -11.987 1.00 28.49 75 TRP A CA 1
ATOM 562 C C . TRP A 1 75 ? 14.948 17.647 -13.028 1.00 30.85 75 TRP A C 1
ATOM 563 O O . TRP A 1 75 ? 16.127 17.577 -12.702 1.00 30.79 75 TRP A O 1
ATOM 574 N N . SER A 1 76 ? 14.567 17.918 -14.274 1.00 33.73 76 SER A N 1
ATOM 575 C CA . SER A 1 76 ? 15.557 18.218 -15.306 1.00 35.06 76 SER A CA 1
ATOM 576 C C . SER A 1 76 ? 15.821 19.700 -15.064 1.00 38.27 76 SER A C 1
ATOM 577 O O . SER A 1 76 ? 15.388 20.553 -15.844 1.00 38.21 76 SER A O 1
ATOM 580 N N . ASN A 1 77 ? 16.512 19.999 -13.965 1.00 40.49 77 ASN A N 1
ATOM 581 C CA . ASN A 1 77 ? 16.808 21.377 -13.580 1.00 42.73 77 ASN A CA 1
ATOM 582 C C . ASN A 1 77 ? 18.304 21.669 -13.465 1.00 42.90 77 ASN A C 1
ATOM 583 O O . ASN A 1 77 ? 19.019 20.997 -12.721 1.00 42.11 77 ASN A O 1
ATOM 588 N N . ASP A 1 78 ? 18.761 22.683 -14.196 1.00 42.29 78 ASP A N 1
ATOM 589 C CA . ASP A 1 78 ? 20.165 23.082 -14.195 1.00 41.64 78 ASP A CA 1
ATOM 590 C C . ASP A 1 78 ? 20.412 24.109 -13.087 1.00 40.29 78 ASP A C 1
ATOM 591 O O . ASP A 1 78 ? 21.532 24.587 -12.906 1.00 40.55 78 ASP A O 1
ATOM 596 N N . ASN A 1 79 ? 19.360 24.444 -12.349 1.00 38.25 79 ASN A N 1
ATOM 597 C CA . ASN A 1 79 ? 19.455 25.436 -11.286 1.00 38.67 79 ASN A CA 1
ATOM 598 C C . ASN A 1 79 ? 20.667 25.239 -10.375 1.00 37.80 79 ASN A C 1
ATOM 599 O O . ASN A 1 79 ? 20.776 24.240 -9.666 1.00 39.33 79 ASN A O 1
ATOM 604 N N . LYS A 1 80 ? 21.571 26.211 -10.389 1.00 37.81 80 LYS A N 1
ATOM 605 C CA . LYS A 1 80 ? 22.790 26.145 -9.584 1.00 38.39 80 LYS A CA 1
ATOM 606 C C . LYS A 1 80 ? 22.504 26.263 -8.084 1.00 36.88 80 LYS A C 1
ATOM 607 O O . LYS A 1 80 ? 23.244 25.716 -7.261 1.00 35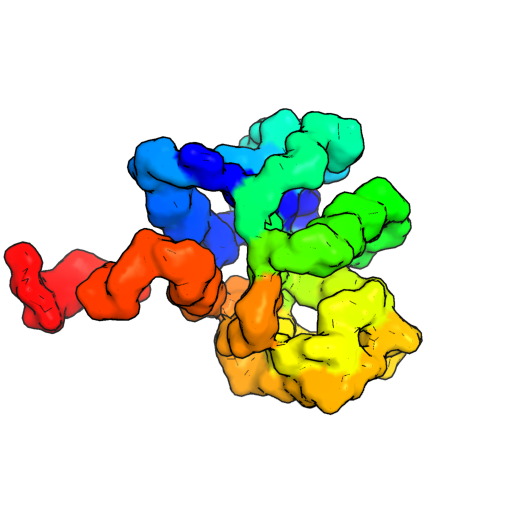.41 80 LYS A O 1
ATOM 613 N N . LYS A 1 81 ? 21.439 26.976 -7.728 1.00 35.25 81 LYS A N 1
ATOM 614 C CA . LYS A 1 81 ? 21.080 27.117 -6.320 1.00 35.26 81 LYS A CA 1
ATOM 615 C C . LYS A 1 81 ? 20.681 25.737 -5.797 1.00 32.87 81 LYS A C 1
ATOM 616 O O . LYS A 1 81 ? 21.121 25.310 -4.731 1.00 30.21 81 LYS A O 1
ATOM 622 N N . LEU A 1 82 ? 19.850 25.051 -6.575 1.00 30.89 82 LEU A N 1
ATOM 623 C CA . LEU A 1 82 ? 19.369 23.713 -6.250 1.00 30.54 82 LEU A CA 1
ATOM 624 C C . LEU A 1 82 ? 20.541 22.746 -6.061 1.00 30.89 82 LEU A C 1
ATOM 625 O O . LEU A 1 82 ? 20.626 22.050 -5.050 1.00 31.30 82 LEU A O 1
ATOM 630 N N . LEU A 1 83 ? 21.445 22.706 -7.034 1.00 31.19 83 LEU A N 1
ATOM 631 C CA . LEU A 1 83 ? 22.604 21.823 -6.949 1.00 31.75 83 LEU A CA 1
ATOM 632 C C . LEU A 1 83 ? 23.432 22.103 -5.699 1.00 32.71 83 LEU A C 1
ATOM 633 O O . LEU A 1 83 ? 23.786 21.178 -4.965 1.00 33.99 83 LEU A O 1
ATOM 638 N N . HIS A 1 84 ? 23.751 23.373 -5.460 1.00 31.85 84 HIS A N 1
ATOM 639 C CA . HIS A 1 84 ? 24.534 23.727 -4.285 1.00 31.61 84 HIS A CA 1
ATOM 640 C C . HIS A 1 84 ? 23.841 23.229 -3.029 1.00 30.12 84 HIS A C 1
ATOM 641 O O . HIS A 1 84 ? 24.469 22.615 -2.170 1.00 29.72 84 HIS A O 1
ATOM 648 N N . PHE A 1 85 ? 22.547 23.504 -2.922 1.00 30.02 85 PHE A N 1
ATOM 649 C CA . PHE A 1 85 ? 21.778 23.073 -1.762 1.00 30.09 85 PHE A CA 1
ATOM 650 C C . PHE A 1 85 ? 21.914 21.578 -1.490 1.00 30.92 85 PHE A C 1
ATOM 651 O O . PHE A 1 85 ? 22.278 21.172 -0.384 1.00 28.52 85 PHE A O 1
ATOM 659 N N . VAL A 1 86 ? 21.622 20.757 -2.496 1.00 30.86 86 VAL A N 1
ATOM 660 C CA . VAL A 1 86 ? 21.698 19.311 -2.314 1.00 31.52 86 VAL A CA 1
ATOM 661 C C . VAL A 1 86 ? 23.117 18.821 -2.095 1.00 31.85 86 VAL A C 1
ATOM 662 O O . VAL A 1 86 ? 23.384 18.060 -1.163 1.00 31.24 86 VAL A O 1
ATOM 666 N N . LYS A 1 87 ? 24.020 19.256 -2.966 1.00 32.27 87 LYS A N 1
ATOM 667 C CA . LYS A 1 87 ? 25.417 18.855 -2.904 1.00 33.51 87 LYS A CA 1
ATOM 668 C C . LYS A 1 87 ? 26.014 19.187 -1.542 1.00 33.45 87 LYS A C 1
ATOM 669 O O . LYS A 1 87 ? 26.824 18.426 -1.013 1.00 35.47 87 LYS A O 1
ATOM 675 N N . THR A 1 88 ? 25.612 20.318 -0.970 1.00 32.20 88 THR A N 1
ATOM 676 C CA . THR A 1 88 ? 26.103 20.716 0.343 1.00 32.40 88 THR A CA 1
ATOM 677 C C . THR A 1 88 ? 25.611 19.718 1.393 1.00 32.94 88 THR A C 1
ATOM 678 O O . THR A 1 88 ? 26.339 19.371 2.322 1.00 33.46 88 THR A O 1
ATOM 682 N N . ALA A 1 89 ? 24.373 19.257 1.243 1.00 32.48 89 ALA A N 1
ATOM 683 C CA . ALA A 1 89 ? 23.816 18.285 2.172 1.00 32.78 89 ALA A CA 1
ATOM 684 C C . ALA A 1 89 ? 24.665 17.015 2.149 1.00 33.48 89 ALA A C 1
ATOM 685 O O . ALA A 1 89 ? 24.907 16.399 3.184 1.00 32.58 89 ALA A O 1
ATOM 687 N N . PHE A 1 90 ? 25.115 16.621 0.964 1.00 33.44 90 PHE A N 1
ATOM 688 C CA . PHE A 1 90 ? 25.951 15.436 0.840 1.00 36.97 90 PHE A CA 1
ATOM 689 C C . PHE A 1 90 ? 27.281 15.652 1.563 1.00 39.13 90 PHE A C 1
ATOM 690 O O . PHE A 1 90 ? 27.748 14.778 2.295 1.00 39.34 90 PHE A O 1
ATOM 698 N N . GLN A 1 91 ? 27.882 16.823 1.361 1.00 40.54 91 GLN A N 1
ATOM 699 C CA . GLN A 1 91 ? 29.161 17.141 1.989 1.00 42.41 91 GLN A CA 1
ATOM 700 C C . GLN A 1 91 ? 29.074 17.091 3.512 1.00 41.85 91 GLN A C 1
ATOM 701 O O . GLN A 1 91 ? 29.966 16.562 4.174 1.00 42.78 91 GLN A O 1
ATOM 707 N N . LYS A 1 92 ? 28.005 17.656 4.062 1.00 41.52 92 LYS A N 1
ATOM 708 C CA . LYS A 1 92 ? 27.799 17.661 5.505 1.00 41.11 92 LYS A CA 1
ATOM 709 C C . LYS A 1 92 ? 27.440 16.252 5.965 1.00 40.49 92 LYS A C 1
ATOM 710 O O . LYS A 1 92 ? 27.277 15.997 7.155 1.00 41.02 92 LYS A O 1
ATOM 716 N N . ASN A 1 93 ? 27.322 15.340 5.006 1.00 40.18 93 ASN A N 1
ATOM 717 C CA . ASN A 1 93 ? 26.980 13.948 5.282 1.00 39.88 93 ASN A CA 1
ATOM 718 C C . ASN A 1 93 ? 25.674 13.756 6.056 1.00 38.55 93 ASN A C 1
ATOM 719 O O . ASN A 1 93 ? 25.568 12.880 6.909 1.00 38.61 93 ASN A O 1
ATOM 724 N N . ILE A 1 94 ? 24.667 14.570 5.766 1.00 36.56 94 ILE A N 1
ATOM 725 C CA . ILE A 1 94 ? 23.400 14.408 6.460 1.00 35.82 94 ILE A CA 1
ATOM 726 C C . ILE A 1 94 ? 22.583 13.323 5.758 1.00 33.83 94 ILE A C 1
ATOM 727 O O . ILE A 1 94 ? 22.682 13.147 4.544 1.00 34.68 94 ILE A O 1
ATOM 732 N N . PRO A 1 95 ? 21.785 12.561 6.521 1.00 31.71 95 PRO A N 1
ATOM 733 C CA . PRO A 1 95 ? 20.974 11.508 5.907 1.00 30.19 95 PRO A CA 1
ATOM 734 C C . PRO A 1 95 ? 20.159 12.088 4.752 1.00 29.64 95 PRO A C 1
ATOM 735 O O . PRO A 1 95 ? 19.531 13.134 4.886 1.00 29.65 95 PRO A O 1
ATOM 739 N N . ILE A 1 96 ? 20.177 11.409 3.616 1.00 27.96 96 ILE A N 1
ATOM 740 C CA . ILE A 1 96 ? 19.446 11.872 2.450 1.00 25.46 96 ILE A CA 1
ATOM 741 C C . ILE A 1 96 ? 18.621 10.749 1.848 1.00 24.34 96 ILE A C 1
ATOM 742 O O . ILE A 1 96 ? 19.088 9.617 1.732 1.00 22.26 96 ILE A O 1
ATOM 747 N N . ALA A 1 97 ? 17.393 11.077 1.455 1.00 24.08 97 ALA A N 1
ATOM 748 C CA . ALA A 1 97 ? 16.491 10.105 0.857 1.00 21.47 97 ALA A CA 1
ATOM 749 C C . ALA A 1 97 ? 15.924 10.695 -0.429 1.00 20.40 97 ALA A C 1
ATOM 750 O O . ALA A 1 97 ? 15.344 11.775 -0.406 1.00 22.43 97 ALA A O 1
ATOM 752 N N . ALA A 1 98 ? 16.097 9.997 -1.549 1.00 18.37 98 ALA A N 1
ATOM 753 C CA . ALA A 1 98 ? 15.594 10.496 -2.832 1.00 18.16 98 ALA A CA 1
ATOM 754 C C . ALA A 1 98 ? 14.693 9.474 -3.506 1.00 18.65 98 ALA A C 1
ATOM 755 O O . ALA A 1 98 ? 14.978 8.274 -3.492 1.00 18.68 98 ALA A O 1
ATOM 757 N N . ILE A 1 99 ? 13.601 9.949 -4.096 1.00 19.23 99 ILE A N 1
ATOM 758 C CA . ILE A 1 99 ? 12.673 9.054 -4.769 1.00 19.02 99 ILE A CA 1
ATOM 759 C C . ILE A 1 99 ? 12.198 9.571 -6.139 1.00 21.61 99 ILE A C 1
ATOM 760 O O . ILE A 1 99 ? 12.108 10.777 -6.372 1.00 21.78 99 ILE A O 1
ATOM 765 N N . CYS A 1 100 ? 11.906 8.642 -7.045 1.00 23.03 100 CYS A N 1
ATOM 766 C CA . CYS A 1 100 ? 11.411 8.994 -8.372 1.00 24.72 100 CYS A CA 1
ATOM 767 C C . CYS A 1 100 ? 12.330 9.971 -9.120 1.00 22.77 100 CYS A C 1
ATOM 768 O O . CYS A 1 100 ? 13.528 9.735 -9.247 1.00 23.25 100 CYS A O 1
ATOM 771 N N . GLY A 1 101 ? 11.768 11.071 -9.615 1.00 22.62 101 GLY A N 1
ATOM 772 C CA . GLY A 1 101 ? 12.568 12.048 -10.338 1.00 21.83 101 GLY A CA 1
ATOM 773 C C . GLY A 1 101 ? 13.765 12.591 -9.575 1.00 21.60 101 GLY A C 1
ATOM 774 O O . GLY A 1 101 ? 14.788 12.927 -10.165 1.00 23.21 101 GLY A O 1
ATOM 775 N N . ALA A 1 102 ? 13.652 12.694 -8.261 1.00 21.65 102 ALA A N 1
ATOM 776 C CA . ALA A 1 102 ? 14.765 13.206 -7.477 1.00 22.38 102 ALA A CA 1
ATOM 777 C C . ALA A 1 102 ? 16.043 12.415 -7.748 1.00 23.66 102 ALA A C 1
ATOM 778 O O . ALA A 1 102 ? 17.126 12.988 -7.882 1.00 23.21 102 ALA A O 1
ATOM 780 N N . VAL A 1 103 ? 15.932 11.099 -7.847 1.00 22.42 103 VAL A N 1
ATOM 781 C CA . VAL A 1 103 ? 17.124 10.297 -8.085 1.00 23.17 103 VAL A CA 1
ATOM 782 C C . VAL A 1 103 ? 17.738 10.580 -9.458 1.00 24.09 103 VAL A C 1
ATOM 783 O O . VAL A 1 103 ? 18.954 10.511 -9.613 1.00 22.25 103 VAL A O 1
ATOM 787 N N . ASP A 1 104 ? 16.916 10.918 -10.450 1.00 24.39 104 ASP A N 1
ATOM 788 C CA . ASP A 1 104 ? 17.464 11.229 -11.775 1.00 24.36 104 ASP A CA 1
ATOM 789 C C . ASP A 1 104 ? 18.419 12.413 -11.615 1.00 24.85 104 ASP A C 1
ATOM 790 O O . ASP A 1 104 ? 19.466 12.490 -12.264 1.00 25.60 104 ASP A O 1
ATOM 795 N N . PHE A 1 105 ? 18.046 13.331 -10.730 1.00 24.27 105 PHE A N 1
ATOM 796 C CA . PHE A 1 105 ? 18.851 14.510 -10.455 1.00 24.36 105 PHE A CA 1
ATOM 797 C C . PHE A 1 105 ? 20.173 14.080 -9.835 1.00 24.85 105 PHE A C 1
ATOM 798 O O . PHE A 1 105 ? 21.235 14.557 -10.222 1.00 25.46 105 PHE A O 1
ATOM 806 N N . LEU A 1 106 ? 20.098 13.176 -8.863 1.00 24.51 106 LEU A N 1
ATOM 807 C CA . LEU A 1 106 ? 21.299 12.690 -8.194 1.00 24.82 106 LEU A CA 1
ATOM 808 C C . LEU A 1 106 ? 22.256 12.025 -9.180 1.00 25.15 106 LEU A C 1
ATOM 809 O O . LEU A 1 106 ? 23.456 12.291 -9.169 1.00 24.46 106 LEU A O 1
ATOM 814 N N . ALA A 1 107 ? 21.709 11.165 -10.033 1.00 24.47 107 ALA A N 1
ATOM 815 C CA . ALA A 1 107 ? 22.500 10.454 -11.029 1.00 26.41 107 ALA A CA 1
ATOM 816 C C . ALA A 1 107 ? 23.243 11.381 -11.987 1.00 26.80 107 ALA A C 1
ATOM 817 O O . ALA A 1 107 ? 24.446 11.208 -12.226 1.00 26.08 107 ALA A O 1
ATOM 819 N N . LYS A 1 108 ? 22.526 12.364 -12.528 1.00 26.80 108 LYS A N 1
ATOM 820 C CA . LYS A 1 108 ? 23.101 13.301 -13.495 1.00 29.12 108 LYS A CA 1
ATOM 821 C C . LYS A 1 108 ? 24.178 14.211 -12.919 1.00 30.29 108 LYS A C 1
ATOM 822 O O . LYS A 1 108 ? 25.061 14.667 -13.643 1.00 29.97 108 LYS A O 1
ATOM 828 N N . ASN A 1 109 ? 24.104 14.478 -11.621 1.00 29.37 109 ASN A N 1
ATOM 829 C CA . ASN A 1 109 ? 25.083 15.341 -10.993 1.00 30.73 109 ASN A CA 1
ATOM 830 C C . ASN A 1 109 ? 26.133 14.573 -10.203 1.00 30.62 109 ASN A C 1
ATOM 831 O O . ASN A 1 109 ? 26.707 15.091 -9.248 1.00 30.89 109 ASN A O 1
ATOM 836 N N . GLY A 1 110 ? 26.374 13.336 -10.630 1.00 30.74 110 GLY A N 1
ATOM 837 C CA . GLY A 1 110 ? 27.379 12.480 -10.020 1.00 30.15 110 GLY A CA 1
ATOM 838 C C . GLY A 1 110 ? 27.267 12.173 -8.542 1.00 30.62 110 GLY A C 1
ATOM 839 O O . GLY A 1 110 ? 28.263 11.821 -7.910 1.00 33.67 110 GLY A O 1
ATOM 840 N N . LEU A 1 111 ? 26.065 12.277 -7.988 1.00 30.54 111 LEU A N 1
ATOM 841 C CA . LEU A 1 111 ? 25.862 12.015 -6.570 1.00 28.87 111 LEU A CA 1
ATOM 842 C C . LEU A 1 111 ? 25.534 10.564 -6.221 1.00 28.28 111 LEU A C 1
ATOM 843 O O . LEU A 1 111 ? 25.334 10.239 -5.049 1.00 28.34 111 LEU A O 1
ATOM 848 N N . LEU A 1 112 ? 25.485 9.694 -7.227 1.00 27.43 112 LEU A N 1
ATOM 849 C CA . LEU A 1 112 ? 25.190 8.278 -6.999 1.00 28.32 112 LEU A CA 1
ATOM 850 C C . LEU A 1 112 ? 26.408 7.410 -7.269 1.00 29.71 112 LEU A C 1
ATOM 851 O O . LEU A 1 112 ? 26.323 6.184 -7.220 1.00 30.70 112 LEU A O 1
ATOM 856 N N . ASN A 1 113 ? 27.539 8.043 -7.555 1.00 29.87 113 ASN A N 1
ATOM 857 C CA . ASN A 1 113 ? 28.745 7.298 -7.894 1.00 31.39 113 ASN A CA 1
ATOM 858 C C . ASN A 1 113 ? 29.442 6.528 -6.780 1.00 32.68 113 ASN A C 1
ATOM 859 O O . ASN A 1 113 ? 30.306 5.703 -7.063 1.00 34.59 113 ASN A O 1
ATOM 864 N N . ASN A 1 114 ? 29.062 6.764 -5.529 1.00 32.94 114 ASN A N 1
ATOM 865 C CA . ASN A 1 114 ? 29.702 6.074 -4.417 1.00 33.00 114 ASN A CA 1
ATOM 866 C C . ASN A 1 114 ? 28.751 5.374 -3.463 1.00 32.34 114 ASN A C 1
ATOM 867 O O . ASN A 1 114 ? 29.109 5.072 -2.325 1.00 33.02 114 ASN A O 1
ATOM 872 N N . HIS A 1 115 ? 27.541 5.107 -3.927 1.00 29.87 115 HIS A N 1
ATOM 873 C CA . HIS A 1 115 ? 26.548 4.444 -3.100 1.00 28.70 115 HIS A CA 1
ATOM 874 C C . HIS A 1 115 ? 25.765 3.456 -3.938 1.00 28.26 115 HIS A C 1
ATOM 875 O O . HIS A 1 115 ? 25.590 3.658 -5.142 1.00 29.70 115 HIS A O 1
ATOM 882 N N . SER A 1 116 ? 25.304 2.377 -3.318 1.00 26.35 116 SER A N 1
ATOM 883 C CA . SER A 1 116 ? 24.470 1.436 -4.049 1.00 26.66 116 SER A CA 1
ATOM 884 C C . SER A 1 116 ? 23.158 2.201 -4.142 1.00 25.27 116 SER A C 1
ATOM 885 O O . SER A 1 116 ? 22.875 3.055 -3.300 1.00 25.24 116 SER A O 1
ATOM 888 N N . HIS A 1 117 ? 22.345 1.896 -5.141 1.00 25.15 117 HIS A N 1
ATOM 889 C CA . HIS A 1 117 ? 21.112 2.644 -5.324 1.00 24.81 117 HIS A CA 1
ATOM 890 C C . HIS A 1 117 ? 20.181 1.991 -6.326 1.00 24.51 117 HIS A C 1
ATOM 891 O O . HIS A 1 117 ? 20.487 0.967 -6.928 1.00 24.39 117 HIS A O 1
ATOM 898 N N . THR A 1 118 ? 19.036 2.632 -6.501 1.00 24.40 118 THR A N 1
ATOM 899 C CA . THR A 1 118 ? 18.039 2.202 -7.450 1.00 23.19 118 THR A CA 1
ATOM 900 C C . THR A 1 118 ? 17.379 3.500 -7.874 1.00 23.52 118 THR A C 1
ATOM 901 O O . THR A 1 118 ? 17.722 4.571 -7.371 1.00 23.18 118 THR A O 1
ATOM 905 N N . GLY A 1 119 ? 16.449 3.402 -8.810 1.00 24.19 119 GLY A N 1
ATOM 906 C CA . GLY A 1 119 ? 15.756 4.577 -9.296 1.00 23.62 119 GLY A CA 1
ATOM 907 C C . GLY A 1 119 ? 14.619 4.089 -10.152 1.00 22.74 119 GLY A C 1
ATOM 908 O O . GLY A 1 119 ? 14.295 2.910 -10.118 1.00 21.74 119 GLY A O 1
ATOM 909 N N . ASN A 1 120 ? 14.006 4.983 -10.918 1.00 25.14 120 ASN A N 1
ATOM 910 C CA . ASN A 1 120 ? 12.901 4.586 -11.776 1.00 26.65 120 ASN A CA 1
ATOM 911 C C . ASN A 1 120 ? 13.379 3.656 -12.900 1.00 27.15 120 ASN A C 1
ATOM 912 O O . ASN A 1 120 ? 12.947 2.509 -12.976 1.00 26.58 120 ASN A O 1
ATOM 917 N N . PHE A 1 121 ? 14.275 4.147 -13.756 1.00 28.34 121 PHE A N 1
ATOM 918 C CA . PHE A 1 121 ? 14.789 3.367 -14.889 1.00 29.64 121 PHE A CA 1
ATOM 919 C C . PHE A 1 121 ? 16.233 3.773 -15.179 1.00 29.93 121 PHE A C 1
ATOM 920 O O . PHE A 1 121 ? 16.497 4.922 -15.574 1.00 29.08 121 PHE A O 1
ATOM 928 N N . VAL A 1 122 ? 17.168 2.843 -15.005 1.00 26.20 122 VAL A N 1
ATOM 929 C CA . VAL A 1 122 ? 18.563 3.172 -15.233 1.00 25.52 122 VAL A CA 1
ATOM 930 C C . VAL A 1 122 ? 18.900 3.568 -16.673 1.00 27.00 122 VAL A C 1
ATOM 931 O O . VAL A 1 122 ? 19.812 4.366 -16.892 1.00 24.30 122 VAL A O 1
ATOM 935 N N . TYR A 1 123 ? 18.165 3.045 -17.652 1.00 28.28 123 TYR A N 1
ATOM 936 C CA . TYR A 1 123 ? 18.450 3.389 -19.046 1.00 30.76 123 TYR A CA 1
ATOM 937 C C . TYR A 1 123 ? 18.358 4.876 -19.340 1.00 31.44 123 TYR A C 1
ATOM 938 O O . TYR A 1 123 ? 18.964 5.367 -20.295 1.00 32.66 123 TYR A O 1
ATOM 947 N N . LEU A 1 124 ? 17.609 5.599 -18.518 1.00 29.30 124 LEU A N 1
ATOM 948 C CA . LEU A 1 124 ? 17.453 7.030 -18.716 1.00 28.90 124 LEU A CA 1
ATOM 949 C C . LEU A 1 124 ? 18.746 7.763 -18.399 1.00 28.93 124 LEU A C 1
ATOM 950 O O . LEU A 1 124 ? 18.932 8.897 -18.833 1.00 28.05 124 LEU A O 1
ATOM 955 N N . TRP A 1 125 ? 19.644 7.117 -17.655 1.00 27.58 125 TRP A N 1
ATOM 956 C CA . TRP A 1 125 ? 20.904 7.761 -17.280 1.00 27.97 125 TRP A CA 1
ATOM 957 C C . TRP A 1 125 ? 22.095 7.345 -18.126 1.00 28.41 125 TRP A C 1
ATOM 958 O O . TRP A 1 125 ? 23.193 7.868 -17.941 1.00 28.26 125 TRP A O 1
ATOM 969 N N . LYS A 1 126 ? 21.880 6.410 -19.047 1.00 29.19 126 LYS A N 1
ATOM 970 C CA . LYS A 1 126 ? 22.958 5.893 -19.889 1.00 30.68 126 LYS A CA 1
ATOM 971 C C . LYS A 1 126 ? 23.905 6.921 -20.509 1.00 32.22 126 LYS A C 1
ATOM 972 O O . LYS A 1 126 ? 25.082 6.621 -20.741 1.00 32.52 126 LYS A O 1
ATOM 978 N N . ASP A 1 127 ? 23.418 8.127 -20.780 1.00 32.39 127 ASP A N 1
ATOM 979 C CA . ASP A 1 127 ? 24.282 9.133 -21.389 1.00 33.77 127 ASP A CA 1
ATOM 980 C C . ASP A 1 127 ? 24.689 10.264 -20.449 1.00 34.55 127 ASP A C 1
ATOM 981 O O . ASP A 1 127 ? 25.287 11.253 -20.871 1.00 33.71 127 ASP A O 1
ATOM 986 N N . TYR A 1 128 ? 24.363 10.104 -19.171 1.00 34.88 128 TYR A N 1
ATOM 987 C CA . TYR A 1 128 ? 24.725 11.082 -18.159 1.00 34.14 128 TYR A CA 1
ATOM 988 C C . TYR A 1 128 ? 26.240 11.015 -18.008 1.00 34.81 128 TYR A C 1
ATOM 989 O O . TYR A 1 128 ? 26.780 10.000 -17.565 1.00 32.52 128 TYR A O 1
ATOM 998 N N . LYS A 1 129 ? 26.934 12.086 -18.369 1.00 36.26 129 LYS A N 1
ATOM 999 C CA . LYS A 1 129 ? 28.386 12.080 -18.253 1.00 37.35 129 LYS A CA 1
ATOM 1000 C C . LYS A 1 129 ? 28.862 11.955 -16.803 1.00 37.66 129 LYS A C 1
ATOM 1001 O O . LYS A 1 129 ? 30.004 11.570 -16.560 1.00 36.94 129 LYS A O 1
ATOM 1007 N N . GLN A 1 130 ? 27.993 12.274 -15.844 1.00 36.84 130 GLN A N 1
ATOM 1008 C CA . GLN A 1 130 ? 28.369 12.193 -14.433 1.00 35.81 130 GLN A CA 1
ATOM 1009 C C . GLN A 1 130 ? 27.881 10.941 -13.704 1.00 35.72 130 GLN A C 1
ATOM 1010 O O . GLN A 1 130 ? 28.093 10.793 -12.499 1.00 36.93 130 GLN A O 1
ATOM 1016 N N . TYR A 1 131 ? 27.227 10.039 -14.426 1.00 33.64 131 TYR A N 1
ATOM 1017 C CA . TYR A 1 131 ? 26.758 8.809 -13.806 1.00 34.11 131 TYR A CA 1
ATOM 1018 C C . TYR A 1 131 ? 27.793 7.724 -14.031 1.00 34.96 131 TYR A C 1
ATOM 1019 O O . TYR A 1 131 ? 27.707 6.953 -14.984 1.00 34.77 131 TYR A O 1
ATOM 1028 N N . LYS A 1 132 ? 28.784 7.683 -13.154 1.00 36.47 132 LYS A N 1
ATOM 1029 C CA . LYS A 1 132 ? 29.841 6.684 -13.234 1.00 37.87 132 LYS A CA 1
ATOM 1030 C C . LYS A 1 132 ? 29.929 6.030 -11.869 1.00 36.31 132 LYS A C 1
ATOM 1031 O O . LYS A 1 132 ? 30.859 6.274 -11.110 1.00 37.03 132 LYS A O 1
ATOM 1037 N N . PRO A 1 133 ? 28.956 5.169 -11.548 1.00 35.97 133 PRO A N 1
ATOM 1038 C CA . PRO A 1 133 ? 28.894 4.471 -10.266 1.00 35.39 133 PRO A CA 1
ATOM 1039 C C . PRO A 1 133 ? 29.966 3.416 -10.028 1.00 36.40 133 PRO A C 1
ATOM 1040 O O . PRO A 1 133 ? 30.435 2.763 -10.958 1.00 36.21 133 PRO A O 1
ATOM 1044 N N . ILE A 1 134 ? 30.359 3.272 -8.768 1.00 38.45 134 ILE A N 1
ATOM 1045 C CA . ILE A 1 134 ? 31.328 2.257 -8.385 1.00 39.61 134 ILE A CA 1
ATOM 1046 C C . ILE A 1 134 ? 30.429 1.079 -8.024 1.00 39.44 134 ILE A C 1
ATOM 1047 O O . ILE A 1 134 ? 30.769 -0.081 -8.249 1.00 39.87 134 ILE A O 1
ATOM 1052 N N . SER A 1 135 ? 29.259 1.412 -7.483 1.00 39.61 135 SER A N 1
ATOM 1053 C CA . SER A 1 135 ? 28.258 0.432 -7.080 1.00 40.79 135 SER A CA 1
ATOM 1054 C C . SER A 1 135 ? 27.161 0.386 -8.144 1.00 41.69 135 SER A C 1
ATOM 1055 O O . SER A 1 135 ? 26.634 1.425 -8.551 1.00 43.06 135 SER A O 1
ATOM 1058 N N . SER A 1 136 ? 26.809 -0.816 -8.586 1.00 40.79 136 SER A N 1
ATOM 1059 C CA . SER A 1 136 ? 25.795 -0.983 -9.625 1.00 39.21 136 SER A CA 1
ATOM 1060 C C . SER A 1 136 ? 24.358 -0.650 -9.200 1.00 36.80 136 SER A C 1
ATOM 1061 O O . SER A 1 136 ? 24.031 -0.623 -8.011 1.00 35.12 136 SER A O 1
ATOM 1064 N N . PHE A 1 137 ? 23.515 -0.393 -10.199 1.00 34.43 137 PHE A N 1
ATOM 1065 C CA . PHE A 1 137 ? 22.095 -0.069 -10.010 1.00 32.11 137 PHE A CA 1
ATOM 1066 C C . PHE A 1 137 ? 21.361 -1.329 -9.535 1.00 30.08 137 PHE A C 1
ATOM 1067 O O . PHE A 1 137 ? 21.504 -2.386 -10.130 1.00 31.44 137 PHE A O 1
ATOM 1075 N N . VAL A 1 138 ? 20.578 -1.224 -8.469 1.00 28.12 138 VAL A N 1
ATOM 1076 C CA . VAL A 1 138 ? 19.851 -2.386 -7.969 1.00 26.51 138 VAL A CA 1
ATOM 1077 C C . VAL A 1 138 ? 18.382 -2.341 -8.370 1.00 25.32 138 VAL A C 1
ATOM 1078 O O . VAL A 1 138 ? 17.711 -1.330 -8.182 1.00 24.24 138 VAL A O 1
ATOM 1082 N N . GLU A 1 139 ? 17.885 -3.444 -8.919 1.00 24.62 139 GLU A N 1
ATOM 1083 C CA . GLU A 1 139 ? 16.487 -3.520 -9.339 1.00 24.09 139 GLU A CA 1
ATOM 1084 C C . GLU A 1 139 ? 15.560 -3.961 -8.207 1.00 25.01 139 GLU A C 1
ATOM 1085 O O . GLU A 1 139 ? 15.143 -5.120 -8.143 1.00 23.74 139 GLU A O 1
ATOM 1091 N N . LYS A 1 140 ? 15.260 -3.025 -7.310 1.00 24.33 140 LYS A N 1
ATOM 1092 C CA . LYS A 1 140 ? 14.350 -3.256 -6.194 1.00 24.93 140 LYS A CA 1
ATOM 1093 C C . LYS A 1 140 ? 13.590 -1.958 -5.958 1.00 23.91 140 LYS A C 1
ATOM 1094 O O . LYS A 1 140 ? 13.985 -0.903 -6.455 1.00 24.52 140 LYS A O 1
ATOM 1100 N N . GLN A 1 141 ? 12.505 -2.040 -5.196 1.00 21.40 141 GLN A N 1
ATOM 1101 C CA . GLN A 1 141 ? 11.681 -0.878 -4.897 1.00 20.91 141 GLN A CA 1
ATOM 1102 C C . GLN A 1 141 ? 12.485 0.247 -4.263 1.00 21.47 141 GLN A C 1
ATOM 1103 O O . GLN A 1 141 ? 12.382 1.397 -4.671 1.00 19.69 141 GLN A O 1
ATOM 1109 N N . ALA A 1 142 ? 13.277 -0.089 -3.249 1.00 22.33 142 ALA A N 1
ATOM 1110 C CA . ALA A 1 142 ? 14.075 0.910 -2.552 1.00 21.86 142 ALA A CA 1
ATOM 1111 C C . ALA A 1 142 ? 15.373 0.293 -2.064 1.00 23.29 142 ALA A C 1
ATOM 1112 O O . ALA A 1 142 ? 15.452 -0.905 -1.807 1.00 22.07 142 ALA A O 1
ATOM 1114 N N . VAL A 1 143 ? 16.382 1.138 -1.933 1.00 24.67 143 VAL A N 1
ATOM 1115 C CA . VAL A 1 143 ? 17.695 0.719 -1.510 1.00 26.54 143 VAL A CA 1
ATOM 1116 C C . VAL A 1 143 ? 18.283 1.709 -0.517 1.00 28.33 143 VAL A C 1
ATOM 1117 O O . VAL A 1 143 ? 18.053 2.914 -0.623 1.00 27.94 143 VAL A O 1
ATOM 1121 N N . ARG A 1 144 ? 19.022 1.188 0.459 1.00 28.38 144 ARG A N 1
ATOM 1122 C CA . ARG A 1 144 ? 19.697 2.028 1.434 1.00 28.07 144 ARG A CA 1
ATOM 1123 C C . ARG A 1 144 ? 21.161 1.636 1.477 1.00 28.22 144 ARG A C 1
ATOM 1124 O O . ARG A 1 144 ? 21.504 0.452 1.495 1.00 28.18 144 ARG A O 1
ATOM 1132 N N . ASP A 1 145 ? 22.018 2.645 1.482 1.00 28.29 145 ASP A N 1
ATOM 1133 C CA . ASP A 1 145 ? 23.452 2.438 1.555 1.00 29.36 145 ASP A CA 1
ATOM 1134 C C . ASP A 1 145 ? 23.964 3.592 2.390 1.00 30.13 145 ASP A C 1
ATOM 1135 O O . ASP A 1 145 ? 24.038 4.726 1.920 1.00 28.18 145 ASP A O 1
ATOM 1140 N N . LYS A 1 146 ? 24.283 3.298 3.645 1.00 30.15 146 LYS A N 1
ATOM 1141 C CA . LYS A 1 146 ? 24.766 4.312 4.563 1.00 30.53 146 LYS A CA 1
ATOM 1142 C C . LYS A 1 146 ? 23.734 5.417 4.726 1.00 29.61 146 LYS A C 1
ATOM 1143 O O . LYS A 1 146 ? 22.608 5.147 5.136 1.00 29.23 146 LYS A O 1
ATOM 1149 N N . ASN A 1 147 ? 24.105 6.654 4.410 1.00 28.40 147 ASN A N 1
ATOM 1150 C CA . ASN A 1 147 ? 23.179 7.764 4.567 1.00 28.49 147 ASN A CA 1
ATOM 1151 C C . ASN A 1 147 ? 22.441 8.201 3.308 1.00 27.05 147 ASN A C 1
ATOM 1152 O O . ASN A 1 147 ? 22.065 9.366 3.171 1.00 25.56 147 ASN A O 1
ATOM 1157 N N . LEU A 1 148 ? 22.228 7.258 2.399 1.00 24.83 148 LE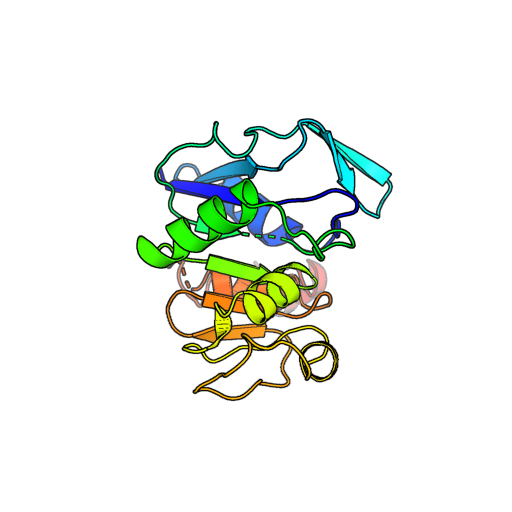U A N 1
ATOM 1158 C CA . LEU A 1 148 ? 21.491 7.539 1.180 1.00 24.10 148 LEU A CA 1
ATOM 1159 C C . LEU A 1 148 ? 20.447 6.455 0.908 1.00 23.40 148 LEU A C 1
ATOM 1160 O O . LEU A 1 148 ? 20.780 5.278 0.813 1.00 23.50 148 LEU A O 1
ATOM 1165 N N . VAL A 1 149 ? 19.182 6.859 0.822 1.00 21.77 149 VAL A N 1
ATOM 1166 C CA . VAL A 1 149 ? 18.098 5.943 0.498 1.00 22.43 149 VAL A CA 1
ATOM 1167 C C . VAL A 1 149 ? 17.509 6.409 -0.834 1.00 23.45 149 VAL A C 1
ATOM 1168 O O . VAL A 1 149 ? 17.176 7.590 -0.994 1.00 20.26 149 VAL A O 1
ATOM 1172 N N . THR A 1 150 ? 17.403 5.490 -1.790 1.00 22.19 150 THR A N 1
ATOM 1173 C CA . THR A 1 150 ? 16.826 5.809 -3.091 1.00 22.23 150 THR A CA 1
ATOM 1174 C C . THR A 1 150 ? 15.653 4.867 -3.327 1.00 22.60 150 THR A C 1
ATOM 1175 O O . THR A 1 150 ? 15.549 3.829 -2.669 1.00 22.72 150 THR A O 1
ATOM 1179 N N . ALA A 1 151 ? 14.767 5.234 -4.251 1.00 2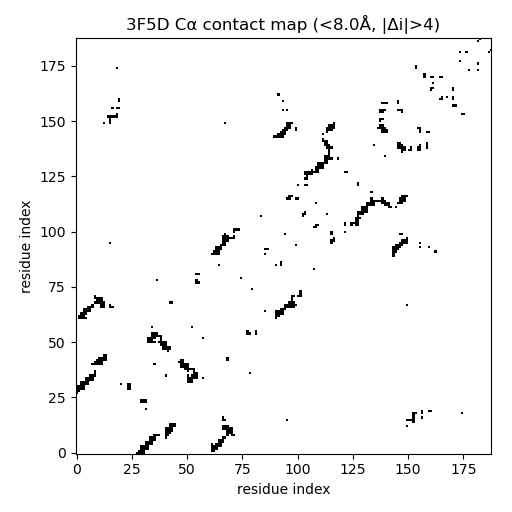1.12 151 ALA A N 1
ATOM 1180 C CA . ALA A 1 151 ? 13.596 4.418 -4.541 1.00 20.09 151 ALA A CA 1
ATOM 1181 C C . ALA A 1 151 ? 12.885 4.877 -5.805 1.00 19.45 151 ALA A C 1
ATOM 1182 O O . ALA A 1 151 ? 13.059 6.003 -6.259 1.00 18.14 151 ALA A O 1
ATOM 1184 N N . ASN A 1 152 ? 12.082 4.000 -6.390 1.00 20.95 152 ASN A N 1
ATOM 1185 C CA . ASN A 1 152 ? 11.344 4.407 -7.572 1.00 20.20 152 ASN A CA 1
ATOM 1186 C C . ASN A 1 152 ? 10.022 4.990 -7.085 1.00 20.05 152 ASN A C 1
ATOM 1187 O O . ASN A 1 152 ? 9.639 4.812 -5.919 1.00 17.81 152 ASN A O 1
ATOM 1192 N N . GLY A 1 153 ? 9.335 5.691 -7.973 1.00 18.06 153 GLY A N 1
ATOM 1193 C CA . GLY A 1 153 ? 8.090 6.331 -7.610 1.00 19.20 153 GLY A CA 1
ATOM 1194 C C . GLY A 1 153 ? 6.963 5.468 -7.093 1.00 19.53 153 GLY A C 1
ATOM 1195 O O . GLY A 1 153 ? 5.986 6.008 -6.579 1.00 18.06 153 GLY A O 1
ATOM 1196 N N . THR A 1 154 ? 7.078 4.146 -7.216 1.00 19.32 154 THR A N 1
ATOM 1197 C CA . THR A 1 154 ? 6.013 3.252 -6.754 1.00 18.74 154 THR A CA 1
ATOM 1198 C C . THR A 1 154 ? 6.251 2.654 -5.370 1.00 18.96 154 THR A C 1
ATOM 1199 O O . THR A 1 154 ? 5.487 1.795 -4.918 1.00 17.14 154 THR A O 1
ATOM 1203 N N . ALA A 1 155 ? 7.293 3.124 -4.691 1.00 20.18 155 ALA A N 1
ATOM 1204 C CA . ALA A 1 155 ? 7.652 2.585 -3.382 1.00 20.06 155 ALA A CA 1
ATOM 1205 C C . ALA A 1 155 ? 7.575 3.547 -2.198 1.00 20.77 155 ALA A C 1
ATOM 1206 O O . ALA A 1 155 ? 8.507 3.624 -1.405 1.00 23.71 155 ALA A O 1
ATOM 1208 N N . PRO A 1 156 ? 6.461 4.270 -2.043 1.00 20.88 156 PRO A N 1
ATOM 1209 C CA . PRO A 1 156 ? 6.392 5.193 -0.905 1.00 21.90 156 PRO A CA 1
ATOM 1210 C C . PRO A 1 156 ? 6.646 4.498 0.430 1.00 22.37 156 PRO A C 1
ATOM 1211 O O . PRO A 1 156 ? 7.417 4.988 1.250 1.00 21.61 156 PRO A O 1
ATOM 1215 N N . ILE A 1 157 ? 6.010 3.348 0.629 1.00 22.80 157 ILE A N 1
ATOM 1216 C CA . ILE A 1 157 ? 6.157 2.607 1.871 1.00 22.92 157 ILE A CA 1
ATOM 1217 C C . ILE A 1 157 ? 7.556 2.036 2.073 1.00 23.07 157 ILE A C 1
ATOM 1218 O O . ILE A 1 157 ? 8.117 2.163 3.154 1.00 23.34 157 ILE A O 1
ATOM 1223 N N . GLU A 1 158 ? 8.132 1.422 1.044 1.00 22.61 158 GLU A N 1
ATOM 1224 C CA . GLU A 1 158 ? 9.478 0.870 1.167 1.00 22.69 158 GLU A CA 1
ATOM 1225 C C . GLU A 1 158 ? 10.433 2.025 1.452 1.00 23.06 158 GLU A C 1
ATOM 1226 O O . GLU A 1 158 ? 11.314 1.926 2.309 1.00 20.75 158 GLU A O 1
ATOM 1232 N N . PHE A 1 159 ? 10.231 3.118 0.721 1.00 22.08 159 PHE A N 1
ATOM 1233 C CA . PHE A 1 159 ? 11.024 4.335 0.846 1.00 22.49 159 PHE A CA 1
ATOM 1234 C C . PHE A 1 159 ? 10.975 4.801 2.299 1.00 22.67 159 PHE A C 1
ATOM 1235 O O . PHE A 1 159 ? 12.015 5.057 2.914 1.00 26.10 159 PHE A O 1
ATOM 1243 N N . THR A 1 160 ? 9.770 4.900 2.844 1.00 21.94 160 THR A N 1
ATOM 1244 C CA . THR A 1 160 ? 9.597 5.337 4.221 1.00 22.11 160 THR A CA 1
ATOM 1245 C C . THR A 1 160 ? 10.244 4.374 5.226 1.00 21.79 160 THR A C 1
ATOM 1246 O O . THR A 1 160 ? 10.878 4.805 6.183 1.00 20.28 160 THR A O 1
ATOM 1250 N N . ASN A 1 161 ? 10.088 3.074 5.000 1.00 20.73 161 ASN A N 1
ATOM 1251 C CA . ASN A 1 161 ? 10.650 2.088 5.905 1.00 23.06 161 ASN A CA 1
ATOM 1252 C C . ASN A 1 161 ? 12.161 2.258 6.045 1.00 23.89 161 ASN A C 1
ATOM 1253 O O . ASN A 1 161 ? 12.678 2.416 7.150 1.00 24.37 161 ASN A O 1
ATOM 1258 N N . LEU A 1 162 ? 12.864 2.255 4.923 1.00 23.61 162 LEU A N 1
ATOM 1259 C CA . LEU A 1 162 ? 14.310 2.404 4.956 1.00 23.65 162 LEU A CA 1
ATOM 1260 C C . LEU A 1 162 ? 14.768 3.722 5.567 1.00 24.27 162 LEU A C 1
ATOM 1261 O O . LEU A 1 162 ? 15.820 3.776 6.204 1.00 24.20 162 LEU A O 1
ATOM 1266 N N . ILE A 1 163 ? 13.990 4.784 5.377 1.00 23.33 163 ILE A N 1
ATOM 1267 C CA . ILE A 1 163 ? 14.353 6.089 5.934 1.00 23.13 163 ILE A CA 1
ATOM 1268 C C . ILE A 1 163 ? 14.244 6.092 7.452 1.00 24.72 163 ILE A C 1
ATOM 1269 O O . ILE A 1 163 ? 15.122 6.611 8.141 1.00 25.63 163 ILE A O 1
ATOM 1274 N N . LEU A 1 164 ? 13.162 5.524 7.975 1.00 23.36 164 LEU A N 1
ATOM 1275 C CA . LEU A 1 164 ? 12.983 5.482 9.418 1.00 25.42 164 LEU A CA 1
ATOM 1276 C C . LEU A 1 164 ? 14.090 4.633 10.040 1.00 27.45 164 LEU A C 1
ATOM 1277 O O . LEU A 1 164 ? 14.533 4.892 11.158 1.00 26.44 164 LEU A O 1
ATOM 1282 N N . GLU A 1 165 ? 14.542 3.624 9.305 1.00 27.57 165 GLU A N 1
ATOM 1283 C CA . GLU A 1 165 ? 15.609 2.763 9.783 1.00 29.05 165 GLU A CA 1
ATOM 1284 C C . GLU A 1 165 ? 16.901 3.558 9.839 1.00 30.71 165 GLU A C 1
ATOM 1285 O O . GLU A 1 165 ? 17.594 3.571 10.857 1.00 31.14 165 GLU A O 1
ATOM 1299 N N . ILE A 1 167 ? 17.468 6.704 10.077 1.00 29.73 167 ILE A N 1
ATOM 1300 C CA . ILE A 1 167 ? 17.498 7.706 11.139 1.00 30.58 167 ILE A CA 1
ATOM 1301 C C . ILE A 1 167 ? 17.164 7.175 12.537 1.00 30.96 167 ILE A C 1
ATOM 1302 O O . ILE A 1 167 ? 16.926 7.965 13.455 1.00 30.61 167 ILE A O 1
ATOM 1307 N N . ASP A 1 168 ? 17.152 5.853 12.705 1.00 32.34 168 ASP A N 1
ATOM 1308 C CA . ASP A 1 168 ? 16.827 5.242 14.001 1.00 34.09 168 ASP A CA 1
ATOM 1309 C C . ASP A 1 168 ? 15.603 5.910 14.610 1.00 33.65 168 ASP A C 1
ATOM 1310 O O . ASP A 1 168 ? 15.652 6.398 15.742 1.00 34.11 168 ASP A O 1
ATOM 1315 N N . PHE A 1 169 ? 14.510 5.919 13.851 1.00 31.69 169 PHE A N 1
ATOM 1316 C CA . PHE A 1 169 ? 13.258 6.521 14.284 1.00 29.24 169 PHE A CA 1
ATOM 1317 C C . PHE A 1 169 ? 12.679 5.761 15.463 1.00 29.63 169 PHE A C 1
ATOM 1318 O O . PHE A 1 169 ? 12.148 6.361 16.395 1.00 30.11 169 PHE A O 1
ATOM 1326 N N . ASP A 1 170 ? 12.778 4.439 15.413 1.00 29.99 170 ASP A N 1
ATOM 1327 C CA . ASP A 1 170 ? 12.223 3.596 16.460 1.00 31.57 170 ASP A CA 1
ATOM 1328 C C . ASP A 1 170 ? 12.784 2.196 16.284 1.00 32.66 170 ASP A C 1
ATOM 1329 O O . ASP A 1 170 ? 13.579 1.943 15.378 1.00 34.03 170 ASP A O 1
ATOM 1334 N N . THR A 1 171 ? 12.364 1.282 17.149 1.00 34.80 171 THR A N 1
ATOM 1335 C CA . THR A 1 171 ? 12.825 -0.096 17.075 1.00 36.45 171 THR A CA 1
ATOM 1336 C C . THR A 1 171 ? 12.259 -0.716 15.802 1.00 37.08 171 THR A C 1
ATOM 1337 O O . THR A 1 171 ? 11.177 -0.345 15.356 1.00 35.16 171 THR A O 1
ATOM 1341 N N . PRO A 1 172 ? 12.988 -1.663 15.199 1.00 39.29 172 PRO A N 1
ATOM 1342 C CA . PRO A 1 172 ? 12.517 -2.313 13.971 1.00 40.59 172 PRO A CA 1
ATOM 1343 C C . PRO A 1 172 ? 11.147 -2.965 14.155 1.00 42.27 172 PRO A C 1
ATOM 1344 O O . PRO A 1 172 ? 10.295 -2.916 13.267 1.00 41.40 172 PRO A O 1
ATOM 1348 N N . GLU A 1 173 ? 10.953 -3.576 15.319 1.00 45.12 173 GLU A N 1
ATOM 1349 C CA . GLU A 1 173 ? 9.704 -4.251 15.658 1.00 47.39 173 GLU A CA 1
ATOM 1350 C C . GLU A 1 173 ? 8.743 -3.201 16.182 1.00 47.55 173 GLU A C 1
ATOM 1351 O O . GLU A 1 173 ? 8.119 -3.365 17.233 1.00 50.09 173 GLU A O 1
ATOM 1357 N N . ASN A 1 174 ? 8.642 -2.112 15.441 1.00 44.87 174 ASN A N 1
ATOM 1358 C CA . ASN A 1 174 ? 7.777 -1.014 15.813 1.00 43.05 174 ASN A CA 1
ATOM 1359 C C . ASN A 1 174 ? 7.539 -0.309 14.495 1.00 40.13 174 ASN A C 1
ATOM 1360 O O . ASN A 1 174 ? 6.418 0.059 14.165 1.00 39.08 174 ASN A O 1
ATOM 1365 N N . ILE A 1 175 ? 8.622 -0.140 13.743 1.00 36.84 175 ILE A N 1
ATOM 1366 C CA . ILE A 1 175 ? 8.561 0.479 12.434 1.00 34.18 175 ILE A CA 1
ATOM 1367 C C . ILE A 1 175 ? 7.852 -0.534 11.544 1.00 34.86 175 ILE A C 1
ATOM 1368 O O . ILE A 1 175 ? 7.042 -0.178 10.692 1.00 33.64 175 ILE A O 1
ATOM 1373 N N . GLU A 1 176 ? 8.154 -1.810 11.759 1.00 34.61 176 GLU A N 1
ATOM 1374 C CA . GLU A 1 176 ? 7.538 -2.871 10.973 1.00 35.34 176 GLU A CA 1
ATOM 1375 C C . GLU A 1 176 ? 6.020 -2.808 11.090 1.00 33.17 176 GLU A C 1
ATOM 1376 O O . GLU A 1 176 ? 5.306 -2.974 10.102 1.00 32.04 176 GLU A O 1
ATOM 1382 N N . LYS A 1 177 ? 5.542 -2.573 12.307 1.00 32.37 177 LYS A N 1
ATOM 1383 C CA . LYS A 1 177 ? 4.116 -2.480 12.583 1.00 32.09 177 LYS A CA 1
ATOM 1384 C C . LYS A 1 177 ? 3.486 -1.272 11.898 1.00 31.73 177 LYS A C 1
ATOM 1385 O O . LYS A 1 177 ? 2.411 -1.379 11.306 1.00 32.42 177 LYS A O 1
ATOM 1407 N N . TYR A 1 180 ? 3.187 -1.976 8.307 1.00 26.87 180 TYR A N 1
ATOM 1408 C CA . TYR A 1 180 ? 2.175 -3.002 8.053 1.00 27.78 180 TYR A CA 1
ATOM 1409 C C . TYR A 1 180 ? 0.814 -2.317 8.062 1.00 26.84 180 TYR A C 1
ATOM 1410 O O . TYR A 1 180 ? -0.028 -2.554 7.200 1.00 26.89 180 TYR A O 1
ATOM 1427 N N . ASN A 1 182 ? 0.193 0.840 7.479 1.00 22.36 182 ASN A N 1
ATOM 1428 C CA . ASN A 1 182 ? 0.135 1.673 6.273 1.00 23.79 182 ASN A CA 1
ATOM 1429 C C . ASN A 1 182 ? -0.215 0.905 4.999 1.00 24.25 182 ASN A C 1
ATOM 1430 O O . ASN A 1 182 ? -1.025 1.347 4.194 1.00 24.53 182 ASN A O 1
ATOM 1435 N N . ARG A 1 183 ? 0.419 -0.247 4.827 1.00 26.07 183 ARG A N 1
ATOM 1436 C CA . ARG A 1 183 ? 0.246 -1.052 3.628 1.00 27.09 183 ARG A CA 1
ATOM 1437 C C . ARG A 1 183 ? -0.980 -1.941 3.562 1.00 26.97 183 ARG A C 1
ATOM 1438 O O . ARG A 1 183 ? -1.651 -2.002 2.533 1.00 26.53 183 ARG A O 1
ATOM 1446 N N . TYR A 1 184 ? -1.284 -2.622 4.656 1.00 28.05 184 TYR A N 1
ATOM 1447 C CA . TYR A 1 184 ? -2.403 -3.545 4.661 1.00 28.00 184 TYR A CA 1
ATOM 1448 C C . TYR A 1 184 ? -3.703 -3.099 5.311 1.00 27.40 184 TYR A C 1
ATOM 1449 O O . TYR A 1 184 ? -4.748 -3.709 5.084 1.00 28.51 184 TYR A O 1
ATOM 1458 N N . GLY A 1 185 ? -3.658 -2.043 6.111 1.00 25.83 185 GLY A N 1
ATOM 1459 C CA . GLY A 1 185 ? -4.887 -1.570 6.722 1.00 25.72 185 GLY A CA 1
ATOM 1460 C C . GLY A 1 185 ? -5.216 -2.146 8.083 1.00 26.94 185 GLY A C 1
ATOM 1461 O O . GLY A 1 185 ? -4.678 -3.169 8.498 1.00 25.56 185 GLY A O 1
ATOM 1462 N N . PHE A 1 186 ? -6.135 -1.480 8.766 1.00 27.58 186 PHE A N 1
ATOM 1463 C CA . PHE A 1 186 ? -6.550 -1.859 10.108 1.00 30.60 186 PHE A CA 1
ATOM 1464 C C . PHE A 1 186 ? -6.931 -3.326 10.314 1.00 31.49 186 PHE A C 1
ATOM 1465 O O . PHE A 1 186 ? -6.405 -3.991 11.210 1.00 31.86 186 PHE A O 1
ATOM 1473 N N . TYR A 1 187 ? -7.838 -3.825 9.481 1.00 30.24 187 TYR A N 1
ATOM 1474 C CA . TYR A 1 187 ? -8.321 -5.192 9.599 1.00 30.63 187 TYR A CA 1
ATOM 1475 C C 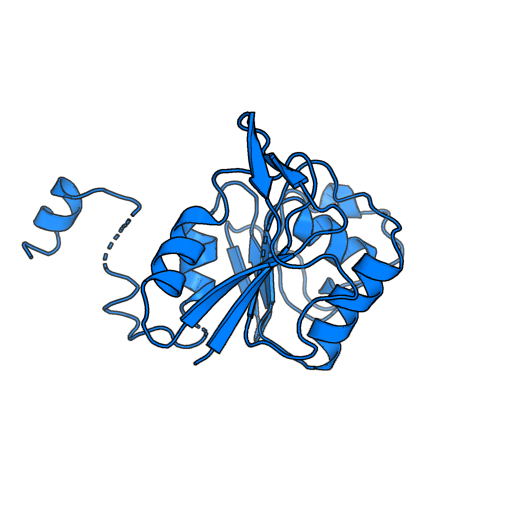. TYR A 1 187 ? -7.265 -6.277 9.433 1.00 32.54 187 TYR A C 1
ATOM 1476 O O . TYR A 1 187 ? -7.264 -7.253 10.187 1.00 33.15 187 TYR A O 1
ATOM 1485 N N . HIS A 1 188 ? -6.362 -6.117 8.469 1.00 34.10 188 HIS A N 1
ATOM 1486 C CA . HIS A 1 188 ? -5.296 -7.095 8.280 1.00 35.69 188 HIS A CA 1
ATOM 1487 C C . HIS A 1 188 ? -4.304 -6.959 9.421 1.00 37.24 188 HIS A C 1
ATOM 1488 O O . HIS A 1 188 ? -3.761 -7.946 9.909 1.00 37.81 188 HIS A O 1
ATOM 1495 N N . PHE A 1 189 ? -4.074 -5.727 9.850 1.00 38.17 189 PHE A N 1
ATOM 1496 C CA . PHE A 1 189 ? -3.167 -5.475 10.956 1.00 39.22 189 PHE A CA 1
ATOM 1497 C C . PHE A 1 189 ? -3.744 -6.149 12.198 1.00 41.98 189 PHE A C 1
ATOM 1498 O O . PHE A 1 189 ? -3.070 -6.948 12.847 1.00 42.67 189 PHE A O 1
ATOM 1506 N N . CYS A 1 190 ? -4.992 -5.817 12.523 1.00 42.78 190 CYS A N 1
ATOM 1507 C CA . CYS A 1 190 ? -5.667 -6.400 13.680 1.00 43.91 190 CYS A CA 1
ATOM 1508 C C . CYS A 1 190 ? -5.532 -7.910 13.680 1.00 44.83 190 CYS A C 1
ATOM 1509 O O . CYS A 1 190 ? -5.511 -8.534 14.734 1.00 45.22 190 CYS A O 1
ATOM 1512 N N . ASP A 1 191 ? -5.448 -8.496 12.493 1.00 46.73 191 ASP A N 1
ATOM 1513 C CA . ASP A 1 191 ? -5.294 -9.940 12.366 1.00 48.39 191 ASP A CA 1
ATOM 1514 C C . ASP A 1 191 ? -3.952 -10.368 12.938 1.00 49.66 191 ASP A C 1
ATOM 1515 O O . ASP A 1 191 ? -3.883 -11.128 13.902 1.00 50.36 191 ASP A O 1
ATOM 1520 N N . LYS A 1 192 ? -2.891 -9.855 12.322 1.00 50.88 192 LYS A N 1
ATOM 1521 C CA . LYS A 1 192 ? -1.513 -10.173 12.673 1.00 51.95 192 LYS A CA 1
ATOM 1522 C C . LYS A 1 192 ? -0.966 -9.549 13.956 1.00 53.04 192 LYS A C 1
ATOM 1523 O O . LYS A 1 192 ? 0.191 -9.770 14.304 1.00 54.95 192 LYS A O 1
ATOM 1529 N N . TYR A 1 193 ? -1.780 -8.779 14.665 1.00 53.78 193 TYR A N 1
ATOM 1530 C CA . TYR A 1 193 ? -1.311 -8.150 15.898 1.00 55.71 193 TYR A CA 1
ATOM 1531 C C . TYR A 1 193 ? -2.399 -8.004 16.958 1.00 56.70 193 TYR A C 1
ATOM 1532 O O . TYR A 1 193 ? -2.096 -7.872 18.144 1.00 56.59 193 TYR A O 1
ATOM 1541 N N . GLY A 1 194 ? -3.658 -8.014 16.530 1.00 57.93 194 GLY A N 1
ATOM 1542 C CA . GLY A 1 194 ? -4.762 -7.869 17.465 1.00 59.61 194 GLY A CA 1
ATOM 1543 C C . GLY A 1 194 ? -4.893 -6.437 17.953 1.00 61.58 194 GLY A C 1
ATOM 1544 O O . GLY A 1 194 ? -5.962 -5.830 17.857 1.00 62.36 194 GLY A O 1
ATOM 1545 N N . ASN A 1 195 ? -3.786 -5.911 18.474 1.00 62.71 195 ASN A N 1
ATOM 1546 C CA . ASN A 1 195 ? -3.669 -4.551 19.005 1.00 63.75 195 ASN A CA 1
ATOM 1547 C C . ASN A 1 195 ? -4.891 -4.032 19.756 1.00 63.61 195 ASN A C 1
ATOM 1548 O O . ASN A 1 195 ? -5.782 -4.847 20.074 1.00 63.11 195 ASN A O 1
#

Nearest PDB structures (foldseek):
  3f5d-assembly1_A  TM=1.004E+00  e=5.966E-41  Bacillus subtilis
  7lav-assembly1_A  TM=8.073E-01  e=3.017E-11  Pseudomonas protegens Pf-5
  4ofw-assembly1_C  TM=7.894E-01  e=5.054E-10  Arabidopsis thaliana
  3gra-assembly1_A  TM=7.748E-01  e=2.383E-10  Pseudomonas putida KT2440
  3noo-assembly1_B  TM=7.879E-01  e=6.493E-10  Pseudomonas fluorescens

Secondary structure (DSSP, 8-state):
-EEEEEE--SSB-TTTSHHHHHHHHTSTTEEEEEEESSSEEEBTTS-EEE-SEETTSS-S--SEE---BS------HHHHHHHHHHHHTT--EEEETHHHHHHHHTTTTTTS-B--S-GGGGTT-TT---SSPBP-SSEEEETTEEEE-TT-HHHHHHHHH----S-HHHH-----S-HHHHHHHH--

Sequence (188 aa):
LKKALFLILDQYADWEGVYLASALNQREDWSVHTVSLDPIVSSIGGFKTSVDYIIGLEPANFNLLVIGGDSWSNDNKKLLHFVKTAFQKNIPIAAICGAVDFLAKNGLLNNHSHTGNFVYLWKDYKQYKPISSFVEKQAVRDKNLVTANGTAPIEFTNLILEIDFDTPENIEKYNRYGFYHFCDKYGN

CATH classification: 3.40.50.880

InterPro domains:
  IPR002818 DJ-1/PfpI [PF01965] (2-163)
  IPR029062 Class I glutamine amidotransferase-like [G3DSA:3.40.50.880] (1-197)
  IPR029062 Class I glutamine amidotransferase-like [SSF52317] (1-165)
  IPR050325 Protein/nucleic acid deglycase [PTHR48094] (1-165)